Protein AF-A0A7R9HUK5-F1 (afdb_monomer_lite)

Structure (mmCIF, N/CA/C/O backbone):
data_AF-A0A7R9HUK5-F1
#
_entry.id   AF-A0A7R9HUK5-F1
#
loop_
_atom_site.group_PDB
_atom_site.id
_atom_site.type_symbol
_atom_site.label_atom_id
_atom_site.label_alt_id
_atom_site.label_comp_id
_atom_site.label_asym_id
_atom_site.label_entity_id
_atom_site.label_seq_id
_atom_site.pdbx_PDB_ins_code
_atom_site.Cartn_x
_atom_site.Cartn_y
_atom_site.Cartn_z
_atom_site.occupancy
_atom_site.B_iso_or_equiv
_atom_site.auth_seq_id
_atom_site.auth_comp_id
_atom_site.auth_asym_id
_atom_site.auth_atom_id
_atom_site.pdbx_PDB_model_num
ATOM 1 N N . MET A 1 1 ? -14.679 0.764 13.279 1.00 85.94 1 MET A N 1
ATOM 2 C CA . MET A 1 1 ? -14.190 1.202 14.595 1.00 85.94 1 MET A CA 1
ATOM 3 C C . MET A 1 1 ? -13.891 -0.008 15.459 1.00 85.94 1 MET A C 1
ATOM 5 O O . MET A 1 1 ? -12.731 -0.375 15.470 1.00 85.94 1 MET A O 1
ATOM 9 N N . PHE A 1 2 ? -14.896 -0.714 15.992 1.00 88.62 2 PHE A N 1
ATOM 10 C CA . PHE A 1 2 ? -14.715 -1.925 16.815 1.00 88.62 2 PHE A CA 1
ATOM 11 C C . PHE A 1 2 ? -13.707 -2.938 16.271 1.00 88.62 2 PHE A C 1
ATOM 13 O O . PHE A 1 2 ? -12.773 -3.302 16.966 1.00 88.62 2 PHE A O 1
ATOM 20 N N . CYS A 1 3 ? -13.818 -3.314 14.992 1.00 89.75 3 CYS A N 1
ATOM 21 C CA . CYS A 1 3 ? -12.848 -4.219 14.367 1.00 89.75 3 CYS A CA 1
ATOM 22 C C . CYS A 1 3 ? -11.400 -3.700 14.458 1.00 89.75 3 CYS A C 1
ATOM 24 O O . CYS A 1 3 ? -10.500 -4.465 14.763 1.00 89.75 3 CYS A O 1
ATOM 26 N N . LEU A 1 4 ? -11.164 -2.401 14.248 1.00 87.94 4 LEU A N 1
ATOM 27 C CA . LEU A 1 4 ? -9.813 -1.836 14.328 1.00 87.94 4 LEU A CA 1
ATOM 28 C C . LEU A 1 4 ? -9.291 -1.759 15.760 1.00 87.94 4 LEU A C 1
ATOM 30 O O . LEU A 1 4 ? -8.106 -1.983 15.966 1.00 87.94 4 LEU A O 1
ATOM 34 N N . GLN A 1 5 ? -10.166 -1.487 16.726 1.00 90.25 5 GLN A N 1
ATOM 35 C CA . GLN A 1 5 ? -9.815 -1.518 18.141 1.00 90.25 5 GLN A CA 1
ATOM 36 C C . GLN A 1 5 ? -9.445 -2.948 18.574 1.00 90.25 5 GLN A C 1
ATOM 38 O O . GLN A 1 5 ? -8.327 -3.168 19.030 1.00 90.25 5 GLN A O 1
ATOM 43 N N . ASN A 1 6 ? -10.279 -3.943 18.265 1.00 90.50 6 ASN A N 1
ATOM 44 C CA . ASN A 1 6 ? -9.989 -5.355 18.543 1.00 90.50 6 ASN A CA 1
ATOM 45 C C . ASN A 1 6 ? -8.689 -5.828 17.865 1.00 90.50 6 ASN A C 1
ATOM 47 O O . ASN A 1 6 ? -7.858 -6.508 18.463 1.00 90.50 6 ASN A O 1
ATOM 51 N N . VAL A 1 7 ? -8.482 -5.452 16.599 1.00 92.44 7 VAL A N 1
ATOM 52 C CA . VAL A 1 7 ? -7.250 -5.778 15.868 1.00 92.44 7 VAL A CA 1
ATOM 53 C C . VAL A 1 7 ? -6.039 -5.097 16.512 1.00 92.44 7 VAL A C 1
ATOM 55 O O . VAL A 1 7 ? -4.979 -5.710 16.571 1.00 92.44 7 VAL A O 1
ATOM 58 N N . SER A 1 8 ? -6.170 -3.873 17.031 1.00 91.69 8 SER A N 1
ATOM 59 C CA . SER A 1 8 ? -5.064 -3.176 17.699 1.00 91.69 8 SER A CA 1
ATOM 60 C C . SER A 1 8 ? -4.628 -3.832 19.013 1.00 91.69 8 SER A C 1
ATOM 62 O O . SER A 1 8 ? -3.441 -3.806 19.333 1.00 91.69 8 SER A O 1
ATOM 64 N N . GLU A 1 9 ? -5.553 -4.470 19.732 1.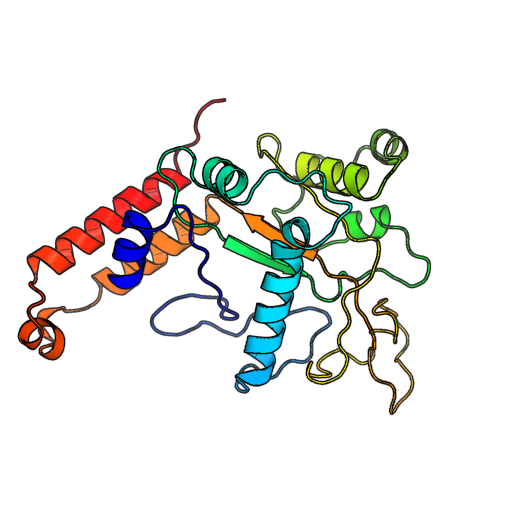00 90.12 9 GLU A N 1
ATOM 65 C CA . GLU A 1 9 ? -5.272 -5.163 20.995 1.00 90.12 9 GLU A CA 1
ATOM 66 C C . GLU A 1 9 ? -4.672 -6.557 20.785 1.00 90.12 9 GLU A C 1
ATOM 68 O O . GLU A 1 9 ? -3.841 -7.007 21.575 1.00 90.12 9 GLU A O 1
ATOM 73 N N . HIS A 1 10 ? -5.066 -7.243 19.709 1.00 92.88 10 HIS A N 1
ATOM 74 C CA . HIS A 1 10 ? -4.702 -8.644 19.483 1.00 92.88 10 HIS A CA 1
ATOM 75 C C . HIS A 1 10 ? -3.649 -8.873 18.392 1.00 92.88 10 HIS A C 1
ATOM 77 O O . HIS A 1 10 ? -3.129 -9.984 18.281 1.00 92.88 10 HIS A O 1
ATOM 83 N N . CYS A 1 11 ? -3.318 -7.867 17.579 1.00 93.44 11 CYS A N 1
ATOM 84 C CA . CYS A 1 11 ? -2.302 -7.992 16.531 1.00 93.44 11 CYS A CA 1
ATOM 85 C C . CYS A 1 11 ? -1.002 -7.277 16.909 1.00 93.44 11 CYS A C 1
ATOM 87 O O . CYS A 1 11 ? -1.012 -6.157 17.412 1.00 93.44 11 CYS A O 1
ATOM 89 N N . SER A 1 12 ? 0.137 -7.887 16.565 1.00 94.38 12 SER A N 1
ATOM 90 C CA . SER A 1 12 ? 1.454 -7.243 16.688 1.00 94.38 12 SER A CA 1
ATOM 91 C C . SER A 1 12 ? 1.586 -6.024 15.770 1.00 94.38 12 SER A C 1
ATOM 93 O O . SER A 1 12 ? 2.251 -5.053 16.121 1.00 94.38 12 SER A O 1
ATOM 95 N N . LEU A 1 13 ? 0.958 -6.081 14.591 1.00 95.19 13 LEU A N 1
ATOM 96 C CA . LEU A 1 13 ? 0.867 -5.001 13.613 1.00 95.19 13 LEU A CA 1
ATOM 97 C C . LEU A 1 13 ? -0.309 -5.284 12.664 1.00 95.19 13 LEU A C 1
ATOM 99 O O . LEU A 1 13 ? -0.537 -6.434 12.287 1.00 95.19 13 LEU A O 1
ATOM 103 N N . PHE A 1 14 ? -1.017 -4.250 12.218 1.00 95.00 14 PHE A N 1
ATOM 104 C CA . PHE A 1 14 ? -2.016 -4.344 11.155 1.00 95.00 14 PHE A CA 1
ATOM 105 C C . PHE A 1 14 ? -1.847 -3.232 10.114 1.00 95.00 14 PHE A C 1
ATOM 107 O O . PHE A 1 14 ? -1.343 -2.154 10.409 1.00 95.00 14 PHE A O 1
ATOM 114 N N . ALA A 1 15 ? -2.287 -3.473 8.879 1.00 93.88 15 ALA A N 1
ATOM 115 C CA . ALA A 1 15 ? -2.235 -2.479 7.808 1.00 93.88 15 ALA A CA 1
ATOM 116 C C . ALA A 1 15 ? -3.556 -2.476 7.023 1.00 93.88 15 ALA A C 1
ATOM 118 O O . ALA A 1 15 ? -3.808 -3.408 6.254 1.00 93.88 15 ALA A O 1
ATOM 119 N N . PRO A 1 16 ? -4.431 -1.469 7.204 1.00 91.00 16 PRO A N 1
ATOM 120 C CA . PRO A 1 16 ? -5.660 -1.382 6.430 1.00 91.00 16 PRO A CA 1
ATOM 121 C C . PRO A 1 16 ? -5.336 -1.059 4.966 1.00 91.00 16 PRO A C 1
ATOM 123 O O . PRO A 1 16 ? -4.631 -0.096 4.664 1.00 91.00 16 PRO A O 1
ATOM 126 N N . LEU A 1 17 ? -5.874 -1.857 4.042 1.00 91.06 17 LEU A N 1
ATOM 127 C CA . LEU A 1 17 ? -5.660 -1.699 2.604 1.00 91.06 17 LEU A CA 1
ATOM 128 C C . LEU A 1 17 ? -6.913 -1.149 1.925 1.00 91.06 17 LEU A C 1
ATOM 130 O O . LEU A 1 17 ? -8.005 -1.690 2.083 1.00 91.06 17 LEU A O 1
ATOM 134 N N . CYS A 1 18 ? -6.756 -0.079 1.148 1.00 88.31 18 CYS A N 1
ATOM 135 C CA . CYS A 1 18 ? -7.855 0.539 0.416 1.00 88.31 18 CYS A CA 1
ATOM 136 C C . CYS A 1 18 ? -7.334 1.291 -0.813 1.00 88.31 18 CYS A C 1
ATOM 138 O O . CYS A 1 18 ? -6.323 1.990 -0.739 1.00 88.31 18 CYS A O 1
ATOM 140 N N . LEU A 1 19 ? -8.060 1.199 -1.929 1.00 91.44 19 LEU A N 1
ATOM 141 C CA . LEU A 1 19 ? -7.816 2.034 -3.110 1.00 91.44 19 LEU A CA 1
ATOM 142 C C . LEU A 1 19 ? -8.642 3.324 -3.110 1.00 91.44 19 LEU A C 1
ATOM 144 O O . LEU A 1 19 ? -8.507 4.126 -4.020 1.00 91.44 19 LEU A O 1
ATOM 148 N N . GLY A 1 20 ? -9.469 3.569 -2.096 1.00 88.19 20 GLY A N 1
ATOM 149 C CA . GLY A 1 20 ? -10.124 4.858 -1.887 1.00 88.19 20 GLY A CA 1
ATOM 150 C C . GLY A 1 20 ? -9.141 5.906 -1.363 1.00 88.19 20 GLY A C 1
ATOM 151 O O . GLY A 1 20 ? -8.274 5.620 -0.531 1.00 88.19 20 GLY A O 1
ATOM 152 N N . SER A 1 21 ? -9.279 7.146 -1.832 1.00 81.38 21 SER A N 1
ATOM 153 C CA . SER A 1 21 ? -8.512 8.296 -1.316 1.00 81.38 21 SER A CA 1
ATOM 154 C C . SER A 1 21 ? -8.859 8.648 0.134 1.00 81.38 21 SER A C 1
ATOM 156 O O . SER A 1 21 ? -8.022 9.184 0.855 1.00 81.38 21 SER A O 1
ATOM 158 N N . LYS A 1 22 ? -10.078 8.314 0.571 1.00 76.38 22 LYS A N 1
ATOM 159 C CA . LYS A 1 22 ? -10.552 8.432 1.954 1.00 76.38 22 LYS A CA 1
ATOM 160 C C . LYS A 1 22 ? -11.022 7.073 2.456 1.00 76.38 22 LYS A C 1
ATOM 162 O O . LYS A 1 22 ? -11.506 6.260 1.667 1.00 76.38 22 LYS A O 1
ATOM 167 N N . GLY A 1 23 ? -10.883 6.856 3.759 1.00 70.19 23 GLY A N 1
ATOM 168 C CA . GLY A 1 23 ? -11.424 5.683 4.436 1.00 70.19 23 GLY A CA 1
ATOM 169 C C . GLY A 1 23 ? -12.871 5.872 4.899 1.00 70.19 23 GLY A C 1
ATOM 170 O O . GLY A 1 23 ? -13.407 6.982 4.900 1.00 70.19 23 GLY A O 1
ATOM 171 N N . TRP A 1 24 ? -13.443 4.768 5.387 1.00 83.62 24 TRP A N 1
ATOM 172 C CA . TRP A 1 24 ? -14.669 4.689 6.197 1.00 83.62 24 TRP A CA 1
ATOM 173 C C . TRP A 1 24 ? -15.981 4.637 5.408 1.00 83.62 24 TRP A C 1
ATOM 175 O O . TRP A 1 24 ? -16.077 3.920 4.418 1.00 83.62 24 TRP A O 1
ATOM 185 N N . ARG A 1 25 ? -17.033 5.292 5.914 1.00 76.69 25 ARG A N 1
ATOM 186 C CA . ARG A 1 25 ? -18.431 5.118 5.482 1.00 76.69 25 ARG A CA 1
ATOM 187 C C . ARG A 1 25 ? -18.654 5.238 3.979 1.00 76.69 25 ARG A C 1
ATOM 189 O O . ARG A 1 25 ? -19.533 4.571 3.447 1.00 76.69 25 ARG A O 1
ATOM 196 N N . GLN A 1 26 ? -17.901 6.114 3.328 1.00 77.06 26 GLN A N 1
ATOM 197 C CA . GLN A 1 26 ? -17.891 6.240 1.883 1.00 77.06 26 GLN A CA 1
ATOM 198 C C . GLN A 1 26 ? -16.431 6.275 1.445 1.00 77.06 26 GLN A C 1
ATOM 200 O O . GLN A 1 26 ? -15.724 7.215 1.828 1.00 77.06 26 GLN A O 1
ATOM 205 N N . PRO A 1 27 ? -15.959 5.270 0.685 1.00 74.56 27 PRO A N 1
ATOM 206 C CA . PRO A 1 27 ? -14.645 5.367 0.081 1.00 74.56 27 PRO A CA 1
ATOM 207 C C . PRO A 1 27 ? -14.647 6.633 -0.778 1.00 74.56 27 PRO A C 1
ATOM 209 O O . PRO A 1 27 ? -15.568 6.861 -1.563 1.00 74.56 27 PRO A O 1
ATOM 212 N N . GLY A 1 28 ? -13.663 7.508 -0.564 1.00 84.75 28 GLY A N 1
ATOM 213 C CA . GLY A 1 28 ? -13.493 8.699 -1.401 1.00 84.75 28 GLY A CA 1
ATOM 214 C C . GLY A 1 28 ? -13.259 8.321 -2.873 1.00 84.75 28 GLY A C 1
ATOM 215 O O . GLY A 1 28 ? -13.253 7.134 -3.208 1.00 84.75 28 GLY A O 1
ATOM 216 N N . PRO A 1 29 ? -12.992 9.292 -3.766 1.00 90.44 29 PRO A N 1
ATOM 217 C CA . PRO A 1 29 ? -12.652 8.969 -5.149 1.00 90.44 29 PRO A CA 1
ATOM 218 C C . PRO A 1 29 ? -11.511 7.933 -5.215 1.00 90.44 29 PRO A C 1
ATOM 220 O O . PRO A 1 29 ? -10.612 7.982 -4.358 1.00 90.44 29 PRO A O 1
ATOM 223 N N . PRO A 1 30 ? -11.544 6.998 -6.185 1.00 92.25 30 PRO A N 1
ATOM 224 C CA . PRO A 1 30 ? -10.500 5.993 -6.349 1.00 92.25 30 PRO A CA 1
ATOM 225 C C . PRO A 1 30 ? -9.119 6.635 -6.520 1.00 92.25 30 PRO A C 1
ATOM 227 O O . PRO A 1 30 ? -8.973 7.670 -7.171 1.00 92.25 30 PRO A O 1
ATOM 230 N N . ARG A 1 31 ? -8.093 6.028 -5.924 1.00 90.69 31 ARG A N 1
ATOM 231 C CA . ARG A 1 31 ? -6.698 6.465 -6.033 1.00 90.69 31 ARG A CA 1
ATOM 232 C C . ARG A 1 31 ? -6.232 6.297 -7.467 1.00 90.69 31 ARG A C 1
ATOM 234 O O . ARG A 1 31 ? -6.408 5.237 -8.057 1.00 90.69 31 ARG A O 1
ATOM 241 N N . THR A 1 32 ? -5.606 7.320 -8.016 1.00 91.06 32 THR A N 1
ATOM 242 C CA . THR A 1 32 ? -5.043 7.274 -9.362 1.00 91.06 32 THR A CA 1
ATOM 243 C C . THR A 1 32 ? -3.629 6.711 -9.324 1.00 91.06 32 THR A C 1
ATOM 245 O O . THR A 1 32 ? -2.836 7.085 -8.460 1.00 91.06 32 THR A O 1
ATOM 248 N N . PHE A 1 33 ? -3.298 5.865 -10.293 1.00 91.88 33 PHE A N 1
ATOM 249 C CA . PHE A 1 33 ? -1.934 5.406 -10.539 1.00 91.88 33 PHE A CA 1
ATOM 250 C C . PHE A 1 33 ? -1.507 5.916 -11.921 1.00 91.88 33 PHE A C 1
ATOM 252 O O . PHE A 1 33 ? -2.283 5.753 -12.861 1.00 91.88 33 PHE A O 1
ATOM 259 N N . PRO A 1 34 ? -0.307 6.504 -12.085 1.00 90.06 34 PRO A N 1
ATOM 260 C CA . PRO A 1 34 ? 0.079 7.155 -13.343 1.00 90.06 34 PRO A CA 1
ATOM 261 C C . PRO A 1 34 ? 0.020 6.258 -14.590 1.00 90.06 34 PRO A C 1
ATOM 263 O O . PRO A 1 34 ? -0.257 6.738 -15.684 1.00 90.06 34 PRO A O 1
ATOM 266 N N . HIS A 1 35 ? 0.257 4.955 -14.430 1.00 93.50 35 HIS A N 1
ATOM 267 C CA . HIS A 1 35 ? 0.387 4.011 -15.545 1.00 93.50 35 HIS A CA 1
ATOM 268 C C . HIS A 1 35 ? -0.606 2.839 -15.478 1.00 93.50 35 HIS A C 1
ATOM 270 O O . HIS A 1 35 ? -0.453 1.875 -16.232 1.00 93.50 35 HIS A O 1
ATOM 276 N N . LEU A 1 36 ? -1.620 2.910 -14.602 1.00 95.38 36 LEU A N 1
ATOM 277 C CA . LEU A 1 36 ? -2.680 1.898 -14.522 1.00 95.38 36 LEU A CA 1
ATOM 278 C C . LEU A 1 36 ? -4.034 2.479 -14.925 1.00 95.38 36 LEU A C 1
ATOM 280 O O . LEU A 1 36 ? -4.508 3.455 -14.348 1.00 95.38 36 LEU A O 1
ATOM 284 N N . LEU A 1 37 ? -4.685 1.808 -15.868 1.00 96.38 37 LEU A N 1
ATOM 285 C CA . LEU A 1 37 ? -6.032 2.075 -16.356 1.00 96.38 37 LEU A CA 1
ATOM 286 C C . LEU A 1 37 ? -7.002 1.067 -15.731 1.00 96.38 37 LEU A C 1
ATOM 288 O O . LEU A 1 37 ? -7.533 0.183 -16.401 1.00 96.38 37 LEU A O 1
ATOM 292 N N . TYR A 1 38 ? -7.174 1.152 -14.414 1.00 96.44 38 TYR A N 1
ATOM 293 C CA . TYR A 1 38 ? -8.020 0.219 -13.679 1.00 96.44 38 TYR A CA 1
ATOM 294 C C . TYR A 1 38 ? -9.441 0.760 -13.496 1.00 96.44 38 TYR A C 1
ATOM 296 O O . TYR A 1 38 ? -9.655 1.924 -13.165 1.00 96.44 38 TYR A O 1
ATOM 304 N N . ASP A 1 39 ? -10.418 -0.123 -13.673 1.00 96.00 39 ASP A N 1
ATOM 305 C CA . ASP A 1 39 ? -11.806 0.123 -13.278 1.00 96.00 39 ASP A CA 1
ATOM 306 C C . ASP A 1 39 ? -12.001 -0.138 -11.773 1.00 96.00 39 ASP A C 1
ATOM 308 O O . ASP A 1 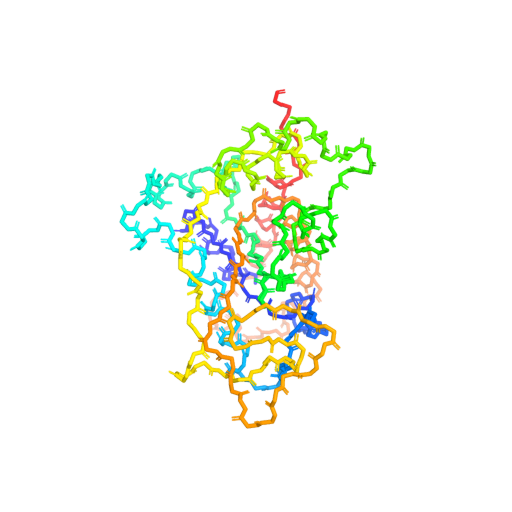39 ? -11.883 -1.275 -11.313 1.00 96.00 39 ASP A O 1
ATOM 312 N N . ALA A 1 40 ? -12.308 0.915 -11.013 1.00 93.06 40 ALA A N 1
ATOM 313 C CA . ALA A 1 40 ? -12.540 0.848 -9.571 1.00 93.06 40 ALA A CA 1
ATOM 314 C C . ALA A 1 40 ? -13.861 0.158 -9.181 1.00 93.06 40 ALA A C 1
ATOM 316 O O . ALA A 1 40 ? -14.007 -0.260 -8.033 1.00 93.06 40 ALA A O 1
ATOM 317 N N . SER A 1 41 ? -14.812 0.021 -10.112 1.00 93.62 41 SER A N 1
ATOM 318 C CA . SER A 1 41 ? -16.052 -0.734 -9.890 1.00 93.62 41 SER A CA 1
ATOM 319 C C . SER A 1 41 ? -15.825 -2.248 -9.943 1.00 93.62 41 SER A C 1
ATOM 321 O O . SER A 1 41 ? -16.583 -3.017 -9.348 1.00 93.62 41 SER A O 1
ATOM 323 N N . LEU A 1 42 ? -14.742 -2.685 -10.597 1.00 96.12 42 LEU A N 1
ATOM 324 C CA . LEU A 1 42 ? -14.390 -4.089 -10.717 1.00 96.12 42 LEU A CA 1
ATOM 325 C C . LEU A 1 42 ? -13.494 -4.521 -9.550 1.00 96.12 42 LEU A C 1
ATOM 327 O O . LEU A 1 42 ? -12.299 -4.213 -9.495 1.00 96.12 42 LEU A O 1
ATOM 331 N N . ALA A 1 43 ? -14.057 -5.315 -8.635 1.00 94.69 43 ALA A N 1
ATOM 332 C CA . ALA A 1 43 ? -13.319 -5.854 -7.491 1.00 94.69 43 ALA A CA 1
ATOM 333 C C . ALA A 1 43 ? -12.047 -6.604 -7.921 1.00 94.69 43 ALA A C 1
ATOM 335 O O . ALA A 1 43 ? -11.015 -6.468 -7.278 1.00 94.69 43 ALA A O 1
ATOM 336 N N . TYR A 1 44 ? -12.085 -7.310 -9.055 1.00 97.25 44 TYR A N 1
ATOM 337 C CA . TYR A 1 44 ? -10.930 -8.019 -9.608 1.00 97.25 44 TYR A CA 1
ATOM 338 C C . TYR A 1 44 ? -9.717 -7.107 -9.857 1.00 97.25 44 TYR A C 1
ATOM 340 O O . TYR A 1 44 ? -8.602 -7.465 -9.481 1.00 97.25 44 TYR A O 1
ATOM 348 N N . HIS A 1 45 ? -9.920 -5.906 -10.413 1.00 97.19 45 HIS A N 1
ATOM 349 C CA . HIS A 1 45 ? -8.834 -4.943 -10.610 1.00 97.19 45 HIS A CA 1
ATOM 350 C C . HIS A 1 45 ? -8.279 -4.444 -9.281 1.00 97.19 45 HIS A C 1
ATOM 352 O O . HIS A 1 45 ? -7.068 -4.462 -9.057 1.00 97.19 45 HIS A O 1
ATOM 358 N N . SER A 1 46 ? -9.174 -4.044 -8.379 1.00 95.69 46 SER A N 1
ATOM 359 C CA . SER A 1 46 ? -8.777 -3.519 -7.076 1.00 95.69 46 SER A CA 1
ATOM 360 C C . SER A 1 46 ? -8.014 -4.564 -6.256 1.00 95.69 46 SER A C 1
ATOM 362 O O . SER A 1 46 ? -6.939 -4.284 -5.725 1.00 95.69 46 SER A O 1
ATOM 364 N N . SER A 1 47 ? -8.519 -5.798 -6.215 1.00 96.56 47 SER A N 1
ATOM 365 C CA . SER A 1 47 ? -7.872 -6.932 -5.561 1.00 96.56 47 SER A CA 1
ATOM 366 C C . SER A 1 47 ? -6.525 -7.271 -6.190 1.00 96.56 47 SER A C 1
ATOM 368 O O . SER A 1 47 ? -5.590 -7.555 -5.450 1.00 96.56 47 SER A O 1
ATOM 370 N N . ALA A 1 48 ? -6.380 -7.201 -7.517 1.00 97.25 48 ALA A N 1
ATOM 371 C CA . ALA A 1 48 ? -5.102 -7.460 -8.178 1.00 97.25 48 ALA A CA 1
ATOM 372 C C . ALA A 1 48 ? -4.022 -6.438 -7.789 1.00 97.25 48 ALA A C 1
ATOM 374 O O . ALA A 1 48 ? -2.881 -6.817 -7.516 1.00 97.25 48 ALA A O 1
ATOM 375 N N . ILE A 1 49 ? -4.382 -5.154 -7.705 1.00 96.88 49 ILE A N 1
ATOM 376 C CA . ILE A 1 49 ? -3.469 -4.086 -7.272 1.00 96.88 49 ILE A CA 1
ATOM 377 C C . ILE A 1 49 ? -3.061 -4.294 -5.807 1.00 96.88 49 ILE A C 1
ATOM 379 O O . ILE A 1 49 ? -1.869 -4.290 -5.493 1.00 96.88 49 ILE A O 1
ATOM 383 N N . LEU A 1 50 ? -4.024 -4.536 -4.91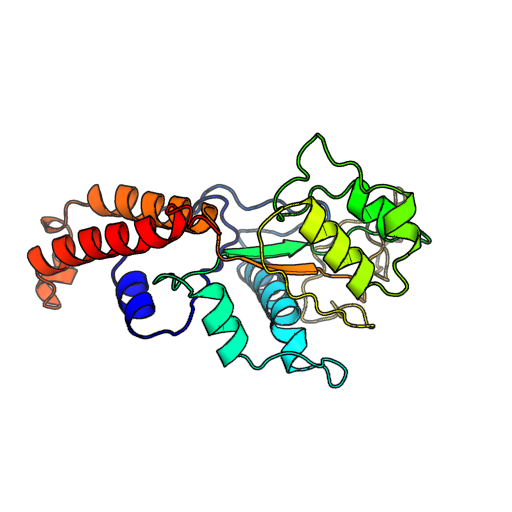0 1.00 96.06 50 LEU A N 1
ATOM 384 C CA . LEU A 1 50 ? -3.740 -4.787 -3.491 1.00 96.06 50 LEU A CA 1
ATOM 385 C C . LEU A 1 50 ? -2.914 -6.065 -3.283 1.00 96.06 50 LEU A C 1
ATOM 387 O O . LEU A 1 50 ? -1.975 -6.074 -2.488 1.00 96.06 50 LEU A O 1
ATOM 391 N N . ALA A 1 51 ? -3.207 -7.124 -4.040 1.00 95.94 51 ALA A N 1
ATOM 392 C CA . ALA A 1 51 ? -2.425 -8.352 -4.027 1.00 95.94 51 ALA A CA 1
ATOM 393 C C . ALA A 1 51 ? -0.985 -8.094 -4.475 1.00 95.94 51 ALA A C 1
ATOM 395 O O . ALA A 1 51 ? -0.063 -8.625 -3.867 1.00 95.94 51 ALA A O 1
ATOM 396 N N . LYS A 1 52 ? -0.764 -7.239 -5.484 1.00 95.44 52 LYS A N 1
ATOM 397 C CA . LYS A 1 52 ? 0.588 -6.879 -5.928 1.00 95.44 52 LYS A CA 1
ATOM 398 C C . LYS A 1 52 ? 1.344 -6.047 -4.890 1.00 95.44 52 LYS A C 1
ATOM 400 O O . LYS A 1 52 ? 2.548 -6.250 -4.730 1.00 95.44 52 LYS A O 1
ATOM 405 N N . ALA A 1 53 ? 0.658 -5.178 -4.144 1.00 95.50 53 ALA A N 1
ATOM 406 C CA . ALA A 1 53 ? 1.252 -4.501 -2.989 1.00 95.50 53 ALA A CA 1
ATOM 407 C C . ALA A 1 53 ? 1.731 -5.510 -1.938 1.00 95.50 53 ALA A C 1
ATOM 409 O O . ALA A 1 53 ? 2.894 -5.473 -1.544 1.00 95.50 53 ALA A O 1
ATOM 410 N N . LEU A 1 54 ? 0.873 -6.455 -1.543 1.00 94.94 54 LEU A N 1
ATOM 411 C CA . LEU A 1 54 ? 1.216 -7.489 -0.561 1.00 94.94 54 LEU A CA 1
ATOM 412 C C . LEU A 1 54 ? 2.319 -8.434 -1.052 1.00 94.94 54 LEU A C 1
ATOM 414 O O . LEU A 1 54 ? 3.242 -8.743 -0.300 1.00 94.94 54 LEU A O 1
ATOM 418 N N . ASP A 1 55 ? 2.262 -8.859 -2.313 1.00 92.81 55 ASP A N 1
ATOM 419 C CA . ASP A 1 55 ? 3.296 -9.665 -2.972 1.00 92.81 55 ASP A CA 1
ATOM 420 C C . ASP A 1 55 ? 4.656 -8.952 -2.883 1.00 92.81 55 ASP A C 1
ATOM 422 O O . ASP A 1 55 ? 5.642 -9.544 -2.448 1.00 92.81 55 ASP A O 1
ATOM 426 N N . THR A 1 56 ? 4.691 -7.649 -3.172 1.00 93.50 56 THR A N 1
ATOM 427 C CA . THR A 1 56 ? 5.921 -6.844 -3.122 1.00 93.50 56 THR A CA 1
ATOM 428 C C . THR A 1 56 ? 6.415 -6.620 -1.685 1.00 93.50 56 THR A C 1
ATOM 430 O O . THR A 1 56 ? 7.595 -6.820 -1.413 1.00 93.50 56 THR A O 1
ATOM 433 N N . ILE A 1 57 ? 5.533 -6.280 -0.736 1.00 92.25 57 ILE A N 1
ATOM 434 C CA . ILE A 1 57 ? 5.887 -6.061 0.684 1.00 92.25 57 ILE A CA 1
ATOM 435 C C . ILE A 1 57 ? 6.454 -7.337 1.319 1.00 92.25 57 ILE A C 1
ATOM 437 O O . ILE A 1 57 ? 7.454 -7.306 2.035 1.00 92.25 57 ILE A O 1
ATOM 441 N N . THR A 1 58 ? 5.824 -8.481 1.050 1.00 91.69 58 THR A N 1
ATOM 442 C CA . THR A 1 58 ? 6.196 -9.770 1.655 1.00 91.69 58 THR A CA 1
ATOM 443 C C . THR A 1 58 ? 7.348 -10.467 0.937 1.00 91.69 58 THR A C 1
ATOM 445 O O . THR A 1 58 ? 7.785 -11.537 1.364 1.00 91.69 58 THR A O 1
ATOM 448 N N . LEU A 1 59 ? 7.861 -9.887 -0.152 1.00 87.81 59 LEU A N 1
ATOM 449 C CA . LEU A 1 59 ? 8.919 -10.478 -0.967 1.00 87.81 59 LEU A CA 1
ATOM 450 C C . LEU A 1 59 ? 10.176 -10.794 -0.144 1.00 87.81 59 LEU A C 1
ATOM 452 O O . LEU A 1 59 ? 10.765 -11.862 -0.306 1.00 87.81 59 LEU A O 1
ATOM 456 N N . ARG A 1 60 ? 10.512 -9.930 0.821 1.00 86.12 60 ARG A N 1
ATOM 457 C CA . ARG A 1 60 ? 11.634 -10.120 1.757 1.00 86.12 60 ARG A CA 1
ATOM 458 C C . ARG A 1 60 ? 11.595 -11.430 2.551 1.00 86.12 60 ARG A C 1
ATOM 460 O O . ARG A 1 60 ? 12.639 -11.902 2.975 1.00 86.12 60 ARG A O 1
ATOM 467 N N . TYR A 1 61 ? 10.414 -12.024 2.734 1.00 87.56 61 TYR A N 1
ATOM 468 C CA . TYR A 1 61 ? 10.233 -13.286 3.464 1.00 87.56 61 TYR A CA 1
ATOM 469 C C . TYR A 1 61 ? 10.209 -14.515 2.553 1.00 87.56 61 TYR A C 1
ATOM 471 O O . TYR A 1 61 ? 10.209 -15.644 3.035 1.00 87.56 61 TYR A O 1
ATOM 479 N N . ARG A 1 62 ? 10.149 -14.307 1.234 1.00 86.19 62 ARG A N 1
ATOM 480 C CA . ARG A 1 62 ? 10.028 -15.375 0.232 1.00 86.19 62 ARG A CA 1
ATOM 481 C C . ARG A 1 62 ? 11.259 -15.484 -0.668 1.00 86.19 62 ARG A C 1
ATOM 483 O O . ARG A 1 62 ? 11.472 -16.530 -1.277 1.00 86.19 62 ARG A O 1
ATOM 490 N N . CYS A 1 63 ? 12.083 -14.440 -0.745 1.00 78.75 63 CYS A N 1
ATOM 491 C CA . CYS A 1 63 ? 13.336 -14.447 -1.494 1.00 78.75 63 CYS A CA 1
ATOM 492 C C . CYS A 1 63 ? 14.501 -14.971 -0.644 1.00 78.75 63 CYS A C 1
ATOM 494 O O . CYS A 1 63 ? 14.814 -14.422 0.407 1.00 78.75 63 CYS A O 1
ATOM 496 N N . ARG A 1 64 ? 15.197 -15.996 -1.155 1.00 66.62 64 ARG A N 1
ATOM 497 C CA . ARG A 1 64 ? 16.362 -16.633 -0.507 1.00 66.62 64 ARG A CA 1
ATOM 498 C C . ARG A 1 64 ? 17.542 -15.691 -0.246 1.00 66.62 64 ARG A C 1
ATOM 500 O O . ARG A 1 64 ? 18.312 -15.939 0.669 1.00 66.62 64 ARG A O 1
ATOM 507 N N . GLU A 1 65 ? 17.691 -14.644 -1.053 1.00 64.31 65 GLU A N 1
ATOM 508 C CA . GLU A 1 65 ? 18.810 -13.691 -0.977 1.00 64.31 65 GLU A CA 1
ATOM 509 C C . GLU A 1 65 ? 18.574 -12.557 0.035 1.00 64.31 65 GLU A C 1
ATOM 511 O O . GLU A 1 65 ? 19.433 -11.701 0.229 1.00 64.31 65 GLU A O 1
ATOM 516 N N . SER A 1 66 ? 17.414 -12.527 0.697 1.00 63.16 66 SER A N 1
ATOM 517 C CA . SER A 1 66 ? 17.147 -11.544 1.741 1.00 63.16 66 SER A CA 1
ATOM 518 C C . SER A 1 66 ? 17.738 -11.995 3.070 1.00 63.16 66 SER A C 1
ATOM 520 O O . SER A 1 66 ? 17.229 -12.911 3.707 1.00 63.16 66 SER A O 1
ATOM 522 N N . SER A 1 67 ? 18.745 -11.267 3.555 1.00 62.84 67 SER A N 1
ATOM 523 C CA . SER A 1 67 ? 19.198 -11.284 4.956 1.00 62.84 67 SER A CA 1
ATOM 524 C C . SER A 1 67 ? 18.172 -10.627 5.897 1.00 62.84 67 SER A C 1
ATOM 526 O O . SER A 1 67 ? 18.542 -9.939 6.846 1.00 62.84 67 SER A O 1
ATOM 528 N N . ALA A 1 68 ? 16.888 -10.706 5.545 1.00 64.31 68 ALA A N 1
ATOM 529 C CA . ALA A 1 68 ? 15.835 -9.924 6.154 1.00 64.31 68 ALA A CA 1
ATOM 530 C C . ALA A 1 68 ? 15.602 -10.388 7.587 1.00 64.31 68 ALA A C 1
ATOM 532 O O . ALA A 1 68 ? 15.421 -11.580 7.840 1.00 64.31 68 ALA A O 1
ATOM 533 N N . SER A 1 69 ? 15.520 -9.413 8.491 1.00 73.50 69 SER A N 1
ATOM 534 C CA . SER A 1 69 ? 14.948 -9.603 9.816 1.00 73.50 69 SER A CA 1
ATOM 535 C C . SER A 1 69 ? 13.581 -10.286 9.722 1.00 73.50 69 SER A C 1
ATOM 537 O O . SER A 1 69 ? 12.843 -10.098 8.739 1.00 73.50 69 SER A O 1
ATOM 539 N N . GLY A 1 70 ? 13.268 -11.118 10.717 1.00 85.50 70 GLY A N 1
ATOM 540 C CA . GLY A 1 70 ? 12.028 -11.890 10.758 1.00 85.50 70 GLY A CA 1
ATOM 541 C C . GLY A 1 70 ? 10.786 -10.994 10.738 1.00 85.50 70 GLY A C 1
ATOM 542 O O . GLY A 1 70 ? 10.855 -9.790 10.979 1.00 85.50 70 GLY A O 1
ATOM 543 N N . LEU A 1 71 ? 9.616 -11.572 10.453 1.00 89.75 71 LEU A N 1
ATOM 544 C CA . LEU A 1 71 ? 8.360 -10.811 10.484 1.00 89.75 71 LEU A CA 1
ATOM 545 C C . LEU A 1 71 ? 8.099 -10.188 11.866 1.00 89.75 71 LEU A C 1
ATOM 547 O O . LEU A 1 71 ? 7.609 -9.069 11.933 1.00 89.75 71 LEU A O 1
ATOM 551 N N . ALA A 1 72 ? 8.480 -10.882 12.943 1.00 90.88 72 ALA A N 1
ATOM 552 C CA . ALA A 1 72 ? 8.372 -10.373 14.309 1.00 90.88 72 ALA A CA 1
ATOM 553 C C . ALA A 1 72 ? 9.166 -9.072 14.509 1.00 90.88 72 ALA A C 1
ATOM 555 O O . ALA A 1 72 ? 8.615 -8.092 14.984 1.00 90.88 72 ALA A O 1
ATOM 556 N N . GLU A 1 73 ? 10.414 -9.030 14.045 1.00 89.69 73 GLU A N 1
ATOM 557 C CA . GLU A 1 73 ? 11.277 -7.854 14.175 1.00 89.69 73 GLU A CA 1
ATOM 558 C C . GLU A 1 73 ? 10.764 -6.673 13.335 1.00 89.69 73 GLU A C 1
ATOM 560 O O . GLU A 1 73 ? 10.770 -5.540 13.804 1.00 89.69 73 GLU A O 1
ATOM 565 N N . LEU A 1 74 ? 10.209 -6.927 12.139 1.00 89.75 74 LEU A N 1
ATOM 566 C CA . LEU A 1 74 ? 9.514 -5.879 11.377 1.00 89.75 74 LEU A CA 1
ATOM 567 C C . LEU A 1 74 ? 8.320 -5.310 12.162 1.00 89.75 74 LEU A C 1
ATOM 569 O O . LEU A 1 74 ? 8.101 -4.097 12.159 1.00 89.75 74 LEU A O 1
ATOM 573 N N . CYS A 1 75 ? 7.522 -6.176 12.793 1.00 92.38 75 CYS A N 1
ATOM 574 C CA . CYS A 1 75 ? 6.407 -5.736 13.625 1.00 92.38 75 CYS A CA 1
ATOM 575 C C . CYS A 1 75 ? 6.910 -4.898 14.803 1.00 92.38 75 CYS A C 1
ATOM 577 O O . CYS A 1 75 ? 6.372 -3.819 15.028 1.00 92.38 75 CYS A O 1
ATOM 579 N N . ASP A 1 76 ? 7.963 -5.335 15.492 1.00 91.38 76 ASP A N 1
ATOM 580 C CA . ASP A 1 76 ? 8.547 -4.605 16.620 1.00 91.38 76 ASP A CA 1
ATOM 581 C C . ASP A 1 76 ? 9.051 -3.217 16.198 1.00 91.38 76 ASP A C 1
ATOM 583 O O . ASP A 1 76 ? 8.778 -2.227 16.877 1.00 91.38 76 ASP A O 1
ATOM 587 N N . GLU A 1 77 ? 9.712 -3.108 15.039 1.00 90.06 77 GLU A N 1
ATOM 588 C CA . GLU A 1 77 ? 10.205 -1.838 14.493 1.00 90.06 77 GLU A CA 1
ATOM 589 C C . GLU A 1 77 ? 9.079 -0.843 14.163 1.00 90.06 77 GLU A C 1
ATOM 591 O O . GLU A 1 77 ? 9.225 0.360 14.427 1.00 90.06 77 GLU A O 1
ATOM 596 N N . LEU A 1 78 ? 7.970 -1.328 13.587 1.00 90.94 78 LEU A N 1
ATOM 597 C CA . LEU A 1 78 ? 6.824 -0.514 13.153 1.00 90.94 78 LEU A CA 1
ATOM 598 C C . LEU A 1 78 ? 5.826 -0.211 14.283 1.00 90.94 78 LEU A C 1
ATOM 600 O O . LEU A 1 78 ? 5.106 0.791 14.200 1.00 90.94 78 LEU A O 1
ATOM 604 N N . SER A 1 79 ? 5.808 -1.032 15.332 1.00 92.38 79 SER A N 1
ATOM 605 C CA . SER A 1 79 ? 4.890 -0.943 16.476 1.00 92.38 79 SER A CA 1
ATOM 606 C C . SER A 1 79 ? 5.515 -0.305 17.726 1.00 92.38 79 SER A C 1
ATOM 608 O O . SER A 1 79 ? 4.971 -0.408 18.833 1.00 92.38 79 SER A O 1
ATOM 610 N N . ARG A 1 80 ? 6.657 0.380 17.572 1.00 88.69 80 ARG A N 1
ATOM 611 C CA . ARG A 1 80 ? 7.309 1.128 18.658 1.00 88.69 80 ARG A CA 1
ATOM 612 C C . ARG A 1 80 ? 6.377 2.181 19.258 1.00 88.69 80 ARG A C 1
ATOM 614 O O . ARG A 1 80 ? 5.571 2.789 18.556 1.00 88.69 80 ARG A O 1
ATOM 621 N N . HIS A 1 81 ? 6.540 2.432 20.555 1.00 88.75 81 HIS A N 1
ATOM 622 C CA . HIS A 1 81 ? 5.785 3.446 21.299 1.00 88.75 81 HIS A CA 1
ATOM 623 C C . HIS A 1 81 ? 4.260 3.243 21.282 1.00 88.75 81 HIS A C 1
ATOM 625 O O . HIS A 1 81 ? 3.497 4.184 21.114 1.00 88.75 81 HIS A O 1
ATOM 631 N N . GLY A 1 82 ? 3.801 1.994 21.395 1.00 90.56 82 GLY A N 1
ATOM 632 C CA . GLY A 1 82 ? 2.365 1.686 21.435 1.00 90.56 82 GLY A CA 1
ATOM 633 C C . GLY A 1 82 ? 1.662 1.727 20.074 1.00 90.56 82 GLY A C 1
ATOM 634 O O . GLY A 1 82 ? 0.479 1.407 19.992 1.00 90.56 82 GLY A O 1
ATOM 635 N N . ARG A 1 83 ? 2.382 2.031 18.986 1.00 93.38 83 ARG A N 1
ATOM 636 C CA . ARG A 1 83 ? 1.860 1.949 17.616 1.00 93.38 83 ARG A CA 1
ATOM 637 C C . ARG A 1 83 ? 1.467 0.509 17.270 1.00 93.38 83 ARG A C 1
ATOM 639 O O . ARG A 1 83 ? 2.065 -0.446 17.761 1.00 93.38 83 ARG A O 1
ATOM 646 N N . ARG A 1 84 ? 0.430 0.339 16.447 1.00 94.94 84 ARG A N 1
ATOM 647 C CA . ARG A 1 84 ? -0.113 -0.983 16.042 1.00 94.94 84 ARG A CA 1
ATOM 648 C C . ARG A 1 84 ? -0.558 -1.058 14.584 1.00 94.94 84 ARG A C 1
ATOM 650 O O . ARG A 1 84 ? -0.733 -2.140 14.042 1.00 94.94 84 ARG A O 1
ATOM 657 N N . ALA A 1 85 ? -0.728 0.085 13.942 1.00 94.38 85 ALA A N 1
ATOM 658 C CA . ALA A 1 85 ? -1.095 0.256 12.549 1.00 94.38 85 ALA A CA 1
ATOM 659 C C . ALA A 1 85 ? 0.095 0.700 11.673 1.00 94.38 85 ALA A C 1
ATOM 661 O O . ALA A 1 85 ? 0.945 1.490 12.090 1.00 94.38 85 ALA A O 1
ATOM 662 N N . ALA A 1 86 ? 0.102 0.273 10.415 1.00 94.12 86 ALA A N 1
ATOM 663 C CA . ALA A 1 86 ? 0.980 0.792 9.373 1.00 94.12 86 ALA A CA 1
ATOM 664 C C . ALA A 1 86 ? 0.178 1.177 8.124 1.00 94.12 86 ALA A C 1
ATOM 666 O O . ALA A 1 86 ? -0.835 0.561 7.790 1.00 94.12 86 ALA A O 1
ATOM 667 N N . ALA A 1 87 ? 0.652 2.187 7.402 1.00 92.25 87 ALA A N 1
ATOM 668 C CA . ALA A 1 87 ? 0.168 2.526 6.074 1.00 92.25 87 ALA A CA 1
ATOM 669 C C . ALA A 1 87 ? 0.926 1.708 5.024 1.00 92.25 87 ALA A C 1
ATOM 671 O O . ALA A 1 87 ? 2.150 1.610 5.077 1.00 92.25 87 ALA A O 1
ATOM 672 N N . ALA A 1 88 ? 0.212 1.153 4.047 1.00 93.00 88 ALA A N 1
ATOM 673 C CA . ALA A 1 88 ? 0.819 0.487 2.900 1.00 93.00 88 ALA A CA 1
ATOM 674 C C . ALA A 1 88 ? 0.888 1.429 1.695 1.00 93.00 88 ALA A C 1
ATOM 676 O O . ALA A 1 88 ? -0.050 2.185 1.427 1.00 93.00 88 ALA A O 1
ATOM 677 N N . SER A 1 89 ? 1.976 1.350 0.937 1.00 92.56 89 SER A N 1
ATOM 678 C CA . SER A 1 89 ? 2.163 2.113 -0.294 1.00 92.56 89 SER A CA 1
ATOM 679 C C . SER A 1 89 ? 2.574 1.215 -1.461 1.00 92.56 89 SER A C 1
ATOM 681 O O . SER A 1 89 ? 3.159 0.152 -1.256 1.00 92.56 89 SER A O 1
ATOM 683 N N . LEU A 1 90 ? 2.251 1.637 -2.688 1.00 94.00 90 LEU A N 1
ATOM 684 C CA . LEU A 1 90 ? 2.551 0.905 -3.920 1.00 94.00 90 LEU A CA 1
ATOM 685 C C . LEU A 1 90 ? 2.864 1.870 -5.071 1.00 94.00 90 LEU A C 1
ATOM 687 O O . LEU A 1 90 ? 2.092 2.788 -5.342 1.00 94.00 90 LEU A O 1
ATOM 691 N N . GLY A 1 91 ? 3.954 1.604 -5.785 1.00 93.62 91 GLY A N 1
ATOM 692 C CA . GLY A 1 91 ? 4.239 2.088 -7.131 1.00 93.62 91 GLY A CA 1
ATOM 693 C C . GLY A 1 91 ? 4.239 0.910 -8.106 1.00 93.62 91 GLY A C 1
ATOM 694 O O . GLY A 1 91 ? 5.040 -0.015 -7.958 1.00 93.62 91 GLY A O 1
ATOM 695 N N . LEU A 1 92 ? 3.321 0.933 -9.076 1.00 93.69 92 LEU A N 1
ATOM 696 C CA . LEU A 1 92 ? 3.113 -0.150 -10.035 1.00 93.69 92 LEU A CA 1
ATOM 697 C C . LEU A 1 92 ? 2.685 0.402 -11.410 1.00 93.69 92 LEU A C 1
ATOM 699 O O . LEU A 1 92 ? 1.591 0.960 -11.503 1.00 93.69 92 LEU A O 1
ATOM 703 N N . PRO A 1 93 ? 3.487 0.206 -12.474 1.00 93.94 93 PRO A N 1
ATOM 704 C CA . PRO A 1 93 ? 4.929 -0.044 -12.429 1.00 93.94 93 PRO A CA 1
ATOM 705 C C . PRO A 1 93 ? 5.688 1.045 -11.650 1.00 93.94 93 PRO A C 1
ATOM 707 O O . PRO A 1 93 ? 5.233 2.184 -11.523 1.00 93.94 93 PRO A O 1
ATOM 710 N N . PHE A 1 94 ? 6.878 0.705 -11.158 1.00 92.12 94 PHE A N 1
ATOM 711 C CA . PHE A 1 94 ? 7.895 1.691 -10.807 1.00 92.12 94 PHE A CA 1
ATOM 712 C C . PHE A 1 94 ? 8.498 2.236 -12.110 1.00 92.12 94 PHE A C 1
ATOM 714 O O . PHE A 1 94 ? 9.256 1.548 -12.783 1.00 92.12 94 PHE A O 1
ATOM 721 N N . ALA A 1 95 ? 8.064 3.435 -12.496 1.00 86.44 95 ALA A N 1
ATOM 722 C CA . ALA A 1 95 ? 8.144 4.004 -13.843 1.00 86.44 95 ALA A CA 1
ATOM 723 C C . ALA A 1 95 ? 9.565 4.346 -14.341 1.00 86.44 95 ALA A C 1
ATOM 725 O O . ALA A 1 95 ? 9.896 5.514 -14.538 1.00 86.44 95 ALA A O 1
ATOM 726 N N . MET A 1 96 ? 10.403 3.334 -14.553 1.00 90.94 96 MET A N 1
ATOM 727 C CA . MET A 1 96 ? 11.728 3.490 -15.155 1.00 90.94 96 MET A CA 1
ATOM 728 C C . MET A 1 96 ? 11.626 3.559 -16.679 1.00 90.94 96 MET A C 1
ATOM 730 O O . MET A 1 96 ? 10.940 2.742 -17.295 1.00 90.94 96 MET A O 1
ATOM 734 N N . LYS A 1 97 ? 12.348 4.500 -17.291 1.00 92.06 97 LYS A N 1
ATOM 735 C CA . LYS A 1 97 ? 12.482 4.574 -18.752 1.00 92.06 97 LYS A CA 1
ATOM 736 C C . LYS A 1 97 ? 13.335 3.415 -19.291 1.00 92.06 97 LYS A C 1
ATOM 738 O O . LYS A 1 97 ? 14.198 2.930 -18.555 1.00 92.06 97 LYS A O 1
ATOM 743 N N . PRO A 1 98 ? 13.155 3.010 -20.563 1.00 87.88 98 PRO A N 1
ATOM 744 C CA . PRO A 1 98 ? 14.120 2.165 -21.258 1.00 87.88 98 PRO A CA 1
ATOM 745 C C . PRO A 1 98 ? 15.523 2.762 -21.126 1.00 87.88 98 PRO A C 1
ATOM 747 O O . PRO A 1 98 ? 15.696 3.960 -21.350 1.00 87.88 98 PRO A O 1
ATOM 750 N N . ASP A 1 99 ? 16.486 1.947 -20.692 1.00 86.81 99 ASP A N 1
ATOM 751 C CA . ASP A 1 99 ? 17.886 2.336 -20.453 1.00 86.81 99 ASP A CA 1
ATOM 752 C C . ASP A 1 99 ? 18.094 3.488 -19.445 1.00 86.81 99 ASP A C 1
ATOM 754 O O . ASP A 1 99 ? 19.181 4.057 -19.348 1.00 86.81 99 ASP A O 1
ATOM 758 N N . GLY A 1 100 ? 17.061 3.839 -18.671 1.00 86.31 100 GLY A N 1
ATOM 759 C CA . GLY A 1 100 ? 17.126 4.893 -17.666 1.00 86.31 100 GLY A CA 1
ATOM 760 C C . GLY A 1 100 ? 17.853 4.451 -16.398 1.00 86.31 100 GLY A C 1
ATOM 761 O O . GLY A 1 100 ? 17.729 3.307 -15.949 1.00 86.31 100 GLY A O 1
ATOM 762 N N . PHE A 1 101 ? 18.565 5.380 -15.761 1.00 89.31 101 PHE A N 1
ATOM 763 C CA . PHE A 1 101 ? 19.185 5.115 -14.469 1.00 89.31 101 PHE A CA 1
ATOM 764 C C . PHE A 1 101 ? 18.156 5.199 -13.333 1.00 89.31 101 PHE A C 1
ATOM 766 O O . PHE A 1 101 ? 17.210 5.995 -13.343 1.00 89.31 101 PHE A O 1
ATOM 773 N N . LEU A 1 102 ? 18.362 4.370 -12.306 1.00 89.62 102 LEU A N 1
ATOM 774 C CA . LEU A 1 102 ? 17.532 4.376 -11.100 1.00 89.62 102 LEU A CA 1
ATOM 775 C C . LEU A 1 102 ? 17.548 5.747 -10.411 1.00 89.62 102 LEU A C 1
ATOM 777 O O . LEU A 1 102 ? 16.506 6.202 -9.945 1.00 89.62 102 LEU A O 1
ATOM 781 N N . LEU A 1 103 ? 18.708 6.407 -10.375 1.00 88.25 103 LEU A N 1
ATOM 782 C CA . LEU A 1 103 ? 18.868 7.715 -9.745 1.00 88.25 103 LEU A CA 1
ATOM 783 C C . LEU A 1 103 ? 17.947 8.763 -10.381 1.00 88.25 103 LEU A C 1
ATOM 785 O O . LEU A 1 103 ? 17.167 9.385 -9.666 1.00 88.25 103 LEU A O 1
ATOM 789 N N . ASP A 1 104 ? 17.954 8.874 -11.710 1.00 87.94 104 ASP A N 1
ATOM 790 C CA . ASP A 1 104 ? 17.109 9.815 -12.460 1.00 87.94 104 ASP A CA 1
ATOM 791 C C . ASP A 1 104 ? 15.616 9.552 -12.213 1.00 87.94 104 ASP A C 1
ATOM 793 O O . ASP A 1 104 ? 14.799 10.468 -12.055 1.00 87.94 104 ASP A O 1
ATOM 797 N N . THR A 1 105 ? 15.256 8.267 -12.130 1.00 89.19 105 THR A N 1
ATOM 798 C CA . THR A 1 105 ? 13.888 7.852 -11.810 1.00 89.19 105 THR A CA 1
ATOM 799 C C . THR A 1 105 ? 13.513 8.319 -10.406 1.00 89.19 105 THR A C 1
ATOM 801 O O . THR A 1 105 ? 12.469 8.936 -10.232 1.00 89.19 105 THR A O 1
ATOM 804 N N . LEU A 1 106 ? 14.370 8.090 -9.406 1.00 87.56 106 LEU A N 1
ATOM 805 C CA . LEU A 1 106 ? 14.153 8.517 -8.020 1.00 87.56 106 LEU A CA 1
ATOM 806 C C . LEU A 1 106 ? 14.155 10.045 -7.860 1.00 87.56 106 LEU A C 1
ATOM 808 O O . LEU A 1 106 ? 13.467 10.577 -6.991 1.00 87.56 106 LEU A O 1
ATOM 812 N N . GLU A 1 107 ? 14.906 10.783 -8.672 1.00 83.25 107 GLU A N 1
ATOM 813 C CA . GLU A 1 107 ? 14.891 12.249 -8.670 1.00 83.25 107 GLU A CA 1
ATOM 814 C C . GLU A 1 107 ? 13.556 12.834 -9.099 1.00 83.25 107 GLU A C 1
ATOM 816 O O . GLU A 1 107 ? 13.068 13.770 -8.466 1.00 83.25 107 GLU A O 1
ATOM 821 N N . THR A 1 108 ? 12.940 12.224 -10.102 1.00 83.62 108 THR A N 1
ATOM 822 C CA . THR A 1 108 ? 11.654 12.655 -10.657 1.00 83.62 108 THR A CA 1
ATOM 823 C C . THR A 1 108 ? 10.456 11.940 -10.031 1.00 83.62 108 THR A C 1
ATOM 825 O O . THR A 1 108 ? 9.306 12.219 -10.384 1.00 83.62 108 THR A O 1
ATOM 828 N N . TRP A 1 109 ? 10.695 11.025 -9.088 1.00 81.06 109 TRP A N 1
ATOM 829 C CA . TRP A 1 109 ? 9.647 10.158 -8.580 1.00 81.06 109 TRP A CA 1
ATOM 830 C C . TRP A 1 109 ? 8.662 10.892 -7.669 1.00 81.06 109 TRP A C 1
ATOM 832 O O . TRP A 1 109 ? 8.983 11.305 -6.557 1.00 81.06 109 TRP A O 1
ATOM 842 N N . GLN A 1 110 ? 7.407 10.958 -8.107 1.00 73.62 110 GLN A N 1
ATOM 843 C CA . GLN A 1 110 ? 6.272 11.446 -7.315 1.00 73.62 110 GLN A CA 1
ATOM 844 C C . GLN A 1 110 ? 5.549 10.288 -6.610 1.00 73.62 110 GLN A C 1
ATOM 846 O O . GLN A 1 110 ? 4.323 10.174 -6.645 1.00 73.62 110 GLN A O 1
ATOM 851 N N . GLY A 1 111 ? 6.328 9.365 -6.047 1.00 73.75 111 GLY A N 1
ATOM 852 C CA . GLY A 1 111 ? 5.822 8.157 -5.410 1.00 73.75 111 GLY A CA 1
ATOM 853 C C . GLY A 1 111 ? 4.995 8.414 -4.149 1.00 73.75 111 GLY A C 1
ATOM 854 O O . GLY A 1 111 ? 4.966 9.521 -3.623 1.00 73.75 111 GLY A O 1
ATOM 855 N N . PRO A 1 112 ? 4.359 7.364 -3.606 1.00 70.12 112 PRO A N 1
ATOM 856 C CA . PRO A 1 112 ? 3.557 7.455 -2.385 1.00 70.12 112 PRO A CA 1
ATOM 857 C C . PRO A 1 112 ? 4.394 7.589 -1.098 1.00 70.12 112 PRO A C 1
ATOM 859 O O . PRO A 1 112 ? 3.839 7.530 -0.003 1.00 70.12 112 PRO A O 1
ATOM 862 N N . PHE A 1 113 ? 5.718 7.702 -1.207 1.00 69.75 113 PHE A N 1
ATOM 863 C CA . PHE A 1 113 ? 6.608 7.927 -0.071 1.00 69.75 113 PHE A CA 1
ATOM 864 C C . PHE A 1 113 ? 6.654 9.416 0.306 1.00 69.75 113 PHE A C 1
ATOM 866 O O . PHE A 1 113 ? 6.269 10.260 -0.508 1.00 69.75 113 PHE A O 1
ATOM 873 N N . PRO A 1 114 ? 7.101 9.756 1.532 1.00 63.22 114 PRO A N 1
ATOM 874 C CA . PRO A 1 114 ? 7.286 11.144 1.936 1.00 63.22 114 PRO A CA 1
ATOM 875 C C . PRO A 1 114 ? 8.095 11.896 0.879 1.00 63.22 114 PRO A C 1
ATOM 877 O O . PRO A 1 114 ? 9.099 11.385 0.382 1.00 63.22 114 PRO A O 1
ATOM 880 N N . LYS A 1 115 ? 7.625 13.088 0.500 1.00 56.66 115 LYS A N 1
ATOM 881 C CA . LYS A 1 115 ? 8.335 13.919 -0.473 1.00 56.66 115 LYS A CA 1
ATOM 882 C C . LYS A 1 115 ? 9.721 14.249 0.076 1.00 56.66 115 LYS A C 1
ATOM 884 O O . LYS A 1 115 ? 9.866 14.468 1.278 1.00 56.66 115 LYS A O 1
ATOM 889 N N . LYS A 1 116 ? 10.715 14.330 -0.813 1.00 53.12 116 LYS A N 1
ATOM 890 C CA . LYS A 1 116 ? 12.011 14.926 -0.473 1.00 53.12 116 LYS A CA 1
ATOM 891 C C . LYS A 1 116 ? 11.772 16.286 0.174 1.00 53.12 116 LYS A C 1
ATOM 893 O O . LYS A 1 116 ? 10.975 17.072 -0.342 1.00 53.12 116 LYS A O 1
ATOM 898 N N . GLN A 1 117 ? 12.452 16.553 1.282 1.00 55.06 117 GLN A N 1
ATOM 899 C CA . GLN A 1 117 ? 12.540 17.916 1.790 1.00 55.06 117 GLN A CA 1
ATOM 900 C C . GLN A 1 117 ? 13.245 18.766 0.724 1.00 55.06 117 GLN A C 1
ATOM 902 O O . GLN A 1 117 ? 14.267 18.344 0.180 1.00 55.06 117 GLN A O 1
ATOM 907 N N . GLU A 1 118 ? 12.667 19.924 0.394 1.00 51.84 118 GLU A N 1
ATOM 908 C CA . GLU A 1 118 ? 13.066 20.769 -0.747 1.00 51.84 118 GLU A CA 1
ATOM 909 C C . GLU A 1 118 ? 14.541 21.220 -0.698 1.00 51.84 118 GLU A C 1
ATOM 911 O O . GLU A 1 118 ? 15.106 21.573 -1.728 1.00 51.84 118 GLU A O 1
ATOM 916 N N . GLU A 1 119 ? 15.197 21.136 0.464 1.00 49.66 119 GLU A N 1
ATOM 917 C CA . GLU A 1 119 ? 16.610 21.496 0.653 1.00 49.66 119 GLU A CA 1
ATOM 918 C C . GLU A 1 119 ? 17.627 20.373 0.375 1.00 49.66 119 GLU A C 1
ATOM 920 O O . GLU A 1 119 ? 18.825 20.650 0.297 1.00 49.66 119 GLU A O 1
ATOM 925 N N . TYR A 1 120 ? 17.200 19.119 0.180 1.00 51.81 120 TYR A N 1
ATOM 926 C CA . TYR A 1 120 ? 18.112 17.995 -0.074 1.00 51.81 120 TYR A CA 1
ATOM 927 C C . TYR A 1 120 ? 17.934 17.418 -1.483 1.00 51.81 120 TYR A C 1
ATOM 929 O O . TYR A 1 120 ? 17.323 16.366 -1.692 1.00 51.81 120 TYR A O 1
ATOM 937 N N . THR A 1 121 ? 18.564 18.055 -2.474 1.00 55.31 121 THR A N 1
ATOM 938 C CA . THR A 1 121 ? 18.999 17.330 -3.677 1.00 55.31 121 THR A CA 1
ATOM 939 C C . THR A 1 121 ? 19.885 16.178 -3.204 1.00 55.31 121 THR A C 1
ATOM 941 O O . THR A 1 121 ? 20.789 16.410 -2.396 1.00 55.31 121 THR A O 1
ATOM 944 N N . LEU A 1 122 ? 19.634 14.944 -3.670 1.00 61.16 122 LEU A N 1
ATOM 945 C CA . LEU A 1 122 ? 20.565 13.827 -3.465 1.00 61.16 122 LEU A CA 1
ATOM 946 C C . LEU A 1 122 ? 21.947 14.356 -3.827 1.00 61.16 122 LEU A C 1
ATOM 948 O O . LEU A 1 122 ? 22.174 14.710 -4.982 1.00 61.16 122 LEU A O 1
ATOM 952 N N . LYS A 1 123 ? 22.841 14.517 -2.843 1.00 62.53 123 LYS A N 1
ATOM 953 C CA . LYS A 1 123 ? 24.180 15.037 -3.114 1.00 62.53 123 LYS A CA 1
ATOM 954 C C . LYS A 1 123 ? 24.779 14.080 -4.127 1.00 62.53 123 LYS A C 1
ATOM 956 O O . LYS A 1 123 ? 25.074 12.945 -3.766 1.00 62.53 123 LYS A O 1
ATOM 961 N N . SER A 1 124 ? 24.900 14.516 -5.380 1.00 61.69 124 SER A N 1
ATOM 962 C CA . SER A 1 124 ? 25.247 13.653 -6.515 1.00 61.69 124 SER A CA 1
ATOM 963 C C . SER A 1 124 ? 26.470 12.784 -6.183 1.00 61.69 124 SER A C 1
ATOM 965 O O . SER A 1 124 ? 26.455 11.572 -6.371 1.00 61.69 124 SER A O 1
ATOM 967 N N . ASN A 1 125 ? 27.448 13.368 -5.479 1.00 66.00 125 ASN A N 1
ATOM 968 C CA . ASN A 1 125 ? 28.641 12.691 -4.968 1.00 66.00 125 ASN A CA 1
ATOM 969 C C . ASN A 1 125 ? 28.373 11.480 -4.054 1.00 66.00 125 ASN A C 1
ATOM 971 O O . ASN A 1 125 ? 29.124 10.516 -4.125 1.00 66.00 125 ASN A O 1
ATOM 975 N N . GLN A 1 126 ? 27.342 11.499 -3.202 1.00 76.69 126 GLN A N 1
ATOM 976 C CA . GLN A 1 126 ? 26.983 10.354 -2.354 1.00 76.69 126 GLN A CA 1
ATOM 977 C C . GLN A 1 126 ? 26.245 9.274 -3.147 1.00 76.69 126 GLN A C 1
ATOM 979 O O . GLN A 1 126 ? 26.504 8.095 -2.927 1.00 76.69 126 GLN A O 1
ATOM 984 N N . ALA A 1 127 ? 25.392 9.644 -4.106 1.00 81.25 127 ALA A N 1
ATOM 985 C CA . ALA A 1 127 ? 24.703 8.663 -4.945 1.00 81.25 127 ALA A CA 1
ATOM 986 C C . ALA A 1 127 ? 25.692 7.821 -5.775 1.00 81.25 127 ALA A C 1
ATOM 988 O O . ALA A 1 127 ? 25.489 6.618 -5.923 1.00 81.25 127 ALA A O 1
ATOM 989 N N . TYR A 1 128 ? 26.807 8.410 -6.228 1.00 81.56 128 TYR A N 1
ATOM 990 C CA . TYR A 1 128 ? 27.881 7.679 -6.920 1.00 81.56 128 TYR A CA 1
ATOM 991 C C . TYR A 1 128 ? 28.659 6.701 -6.028 1.00 81.56 128 TYR A C 1
ATOM 993 O O . TYR A 1 128 ? 29.364 5.841 -6.549 1.00 81.56 128 TYR A O 1
ATOM 1001 N N . THR A 1 129 ? 28.544 6.808 -4.699 1.00 85.62 129 THR A N 1
ATOM 1002 C CA . THR A 1 129 ? 29.141 5.826 -3.776 1.00 85.62 129 THR A CA 1
ATOM 1003 C C . THR A 1 129 ? 28.284 4.575 -3.599 1.00 85.62 129 THR A C 1
ATOM 1005 O O . THR A 1 129 ? 28.772 3.570 -3.086 1.00 85.62 129 THR A O 1
ATOM 1008 N N . CYS A 1 130 ? 27.019 4.603 -4.031 1.00 90.50 130 CYS A N 1
ATOM 1009 C CA . CYS A 1 130 ? 26.142 3.443 -3.962 1.00 90.50 130 CYS A CA 1
ATOM 1010 C C . CYS A 1 130 ? 26.599 2.373 -4.962 1.00 90.50 130 CYS A C 1
ATOM 1012 O O . CYS A 1 130 ? 26.647 2.615 -6.165 1.00 90.50 130 CYS A O 1
ATOM 1014 N N . THR A 1 131 ? 26.883 1.168 -4.465 1.00 89.56 131 THR A N 1
ATOM 1015 C CA . THR A 1 131 ? 27.316 0.034 -5.307 1.00 89.56 131 THR A CA 1
ATOM 1016 C C . THR A 1 131 ? 26.180 -0.927 -5.650 1.00 89.56 131 THR A C 1
ATOM 1018 O O . THR A 1 131 ? 26.332 -1.793 -6.510 1.00 89.56 131 THR A O 1
ATOM 1021 N N . SER A 1 132 ? 25.022 -0.769 -5.004 1.00 91.19 132 SER A N 1
ATOM 1022 C CA . SER A 1 132 ? 23.839 -1.597 -5.220 1.00 91.19 132 SER A CA 1
ATOM 1023 C C . SER A 1 132 ? 22.545 -0.777 -5.256 1.00 91.19 132 SER A C 1
ATOM 1025 O O . SER A 1 132 ? 22.461 0.329 -4.716 1.00 91.19 132 SER A O 1
ATOM 1027 N N . ILE A 1 133 ? 21.490 -1.361 -5.843 1.00 90.81 133 ILE A N 1
ATOM 1028 C CA . ILE A 1 133 ? 20.123 -0.803 -5.821 1.00 90.81 133 ILE A CA 1
ATOM 1029 C C . ILE A 1 133 ? 19.651 -0.594 -4.375 1.00 90.81 133 ILE A C 1
ATOM 1031 O O . ILE A 1 133 ? 18.993 0.401 -4.072 1.00 90.81 133 ILE A O 1
ATOM 1035 N N . LYS A 1 134 ? 20.011 -1.517 -3.472 1.00 91.00 134 LYS A N 1
ATOM 1036 C CA . LYS A 1 134 ? 19.663 -1.436 -2.051 1.00 91.00 134 LYS A CA 1
ATOM 1037 C C . LYS A 1 134 ? 20.280 -0.196 -1.409 1.00 91.00 134 LYS A C 1
ATOM 1039 O O . LYS A 1 134 ? 19.562 0.520 -0.714 1.00 91.00 134 LYS A O 1
ATOM 1044 N N . ASP A 1 135 ? 21.559 0.079 -1.667 1.00 90.56 135 ASP A N 1
ATOM 1045 C CA . ASP A 1 135 ? 22.256 1.248 -1.112 1.00 90.56 135 ASP A CA 1
ATOM 1046 C C . ASP A 1 135 ? 21.635 2.545 -1.628 1.00 90.56 135 ASP A C 1
ATOM 1048 O O . ASP A 1 135 ? 21.369 3.455 -0.847 1.00 90.56 135 ASP A O 1
ATOM 1052 N N . MET A 1 136 ? 21.332 2.605 -2.929 1.00 91.06 136 MET A N 1
ATOM 1053 C CA . MET A 1 136 ? 20.732 3.786 -3.550 1.00 91.06 136 MET A CA 1
ATOM 1054 C C . MET A 1 136 ? 19.326 4.073 -3.012 1.00 91.06 136 MET A C 1
ATOM 1056 O O . MET A 1 136 ? 19.012 5.217 -2.688 1.00 91.06 136 MET A O 1
ATOM 1060 N N . LEU A 1 137 ? 18.485 3.045 -2.865 1.00 90.06 137 LEU A N 1
ATOM 1061 C CA . LEU A 1 137 ? 17.153 3.191 -2.270 1.00 90.06 137 LEU A CA 1
ATOM 1062 C C . LEU A 1 137 ? 17.224 3.541 -0.779 1.00 90.06 137 LEU A C 1
ATOM 1064 O O . LEU A 1 137 ? 16.435 4.357 -0.308 1.00 90.06 137 LEU A O 1
ATOM 1068 N N . SER A 1 138 ? 18.172 2.961 -0.039 1.00 89.25 138 SER A N 1
ATOM 1069 C CA . SER A 1 138 ? 18.375 3.279 1.381 1.00 89.25 138 SER A CA 1
ATOM 1070 C C . SER A 1 138 ? 18.812 4.736 1.554 1.00 89.25 138 SER A C 1
ATOM 1072 O O . SER A 1 138 ? 18.243 5.456 2.374 1.00 89.25 138 SER A O 1
ATOM 1074 N N . LEU A 1 139 ? 19.748 5.202 0.719 1.00 87.62 139 LEU A N 1
ATOM 1075 C CA . LEU A 1 139 ? 20.167 6.601 0.672 1.00 87.62 139 LEU A CA 1
ATOM 1076 C C . LEU A 1 139 ? 18.988 7.517 0.317 1.00 87.62 139 LEU A C 1
ATOM 1078 O O . LEU A 1 139 ? 18.733 8.484 1.029 1.00 87.62 139 LEU A O 1
ATOM 1082 N N . PHE A 1 140 ? 18.222 7.185 -0.726 1.00 86.75 140 PHE A N 1
ATOM 1083 C CA . PHE A 1 140 ? 17.037 7.948 -1.126 1.00 86.75 140 PHE A CA 1
ATOM 1084 C C . PHE A 1 140 ? 16.034 8.119 0.021 1.00 86.75 140 PHE A C 1
ATOM 1086 O O . PHE A 1 140 ? 15.578 9.236 0.267 1.00 86.75 140 PHE A O 1
ATOM 1093 N N . LEU A 1 141 ? 15.713 7.042 0.746 1.00 86.19 141 LEU A N 1
ATOM 1094 C CA . LEU A 1 141 ? 14.786 7.102 1.879 1.00 86.19 141 LEU A CA 1
ATOM 1095 C C . LEU A 1 141 ? 15.342 7.943 3.033 1.00 86.19 141 LEU A C 1
ATOM 1097 O O . LEU A 1 141 ? 14.592 8.729 3.609 1.00 86.19 141 LEU A O 1
ATOM 1101 N N . SER A 1 142 ? 16.649 7.860 3.308 1.00 84.12 142 SER A N 1
ATOM 1102 C CA . SER A 1 142 ? 17.291 8.710 4.323 1.00 84.12 142 SER A CA 1
ATOM 1103 C C . SER A 1 142 ? 17.216 10.206 3.983 1.00 84.12 142 SER A C 1
ATOM 1105 O O . SER A 1 142 ? 17.071 11.035 4.876 1.00 84.12 142 SER A O 1
ATOM 1107 N N . CYS A 1 143 ? 17.232 10.562 2.691 1.00 79.94 143 CYS A N 1
ATOM 1108 C CA . CYS A 1 143 ? 17.023 11.941 2.240 1.00 79.94 143 CYS A CA 1
ATOM 1109 C C . CYS A 1 143 ? 15.552 12.381 2.322 1.00 79.94 143 CYS A C 1
ATOM 1111 O O . CYS A 1 143 ? 15.274 13.576 2.392 1.00 79.94 143 CYS A O 1
ATOM 1113 N N . CYS A 1 144 ? 14.600 11.444 2.282 1.00 77.19 144 CYS A N 1
ATOM 1114 C CA . CYS A 1 144 ? 13.173 11.757 2.389 1.00 77.19 144 CYS A CA 1
ATOM 1115 C C . CYS A 1 144 ? 12.723 11.938 3.848 1.00 77.19 144 CYS A C 1
ATOM 1117 O O . CYS A 1 144 ? 11.755 12.650 4.103 1.00 77.19 144 CYS A O 1
ATOM 1119 N N . SER A 1 145 ? 13.400 11.302 4.810 1.00 73.12 145 SER A N 1
ATOM 1120 C CA . SER A 1 145 ? 13.098 11.448 6.236 1.00 73.12 145 SER A CA 1
ATOM 1121 C C . SER A 1 145 ? 14.342 11.249 7.108 1.00 73.12 145 SER A C 1
ATOM 1123 O O . SER A 1 145 ? 14.864 10.142 7.217 1.00 73.12 145 SER A O 1
ATOM 1125 N N . TYR A 1 146 ? 14.775 12.330 7.767 1.00 61.72 146 TYR A N 1
ATOM 1126 C CA . TYR A 1 146 ? 16.042 12.424 8.507 1.00 61.72 146 TYR A CA 1
ATOM 1127 C C . TYR A 1 146 ? 16.143 11.523 9.759 1.00 61.72 146 TYR A C 1
ATOM 1129 O O . TYR A 1 146 ? 17.244 11.249 10.221 1.00 61.72 146 TYR A O 1
ATOM 1137 N N . ALA A 1 147 ? 15.030 11.004 10.285 1.00 66.56 147 ALA A N 1
ATOM 1138 C CA . ALA A 1 147 ? 15.011 10.205 11.519 1.00 66.56 147 ALA A CA 1
ATOM 1139 C C . ALA A 1 147 ? 14.202 8.899 11.397 1.00 66.56 147 ALA A C 1
ATOM 1141 O O . ALA A 1 147 ? 13.786 8.313 12.397 1.00 66.56 147 ALA A O 1
ATOM 1142 N N . THR A 1 148 ? 13.960 8.422 10.170 1.00 73.12 148 THR A N 1
ATOM 1143 C CA . THR A 1 148 ? 13.192 7.189 9.953 1.00 73.12 148 THR A CA 1
ATOM 1144 C C . THR A 1 148 ? 14.113 5.993 9.751 1.00 73.12 148 THR A C 1
ATOM 1146 O O . THR A 1 148 ? 14.857 5.918 8.772 1.00 73.12 148 THR A O 1
ATOM 1149 N N . LEU A 1 149 ? 13.997 4.999 10.635 1.00 78.75 149 LEU A N 1
ATOM 1150 C CA . LEU A 1 149 ? 14.572 3.678 10.396 1.00 78.75 149 LEU A CA 1
ATOM 1151 C C . LEU A 1 149 ? 13.905 3.066 9.157 1.00 78.75 149 LEU A C 1
ATOM 1153 O O . LEU A 1 149 ? 12.700 2.820 9.153 1.00 78.75 149 LEU A O 1
ATOM 1157 N N . SER A 1 150 ? 14.692 2.838 8.108 1.00 85.06 150 SER A N 1
ATOM 1158 C CA . SER A 1 150 ? 14.212 2.291 6.840 1.00 85.06 150 SER A CA 1
ATOM 1159 C C . SER A 1 150 ? 14.907 0.971 6.544 1.00 85.06 150 SER A C 1
ATOM 1161 O O . SER A 1 150 ? 16.132 0.915 6.468 1.00 85.06 150 SER A O 1
ATOM 1163 N N . HIS A 1 151 ? 14.126 -0.083 6.318 1.00 86.75 151 HIS A N 1
ATOM 1164 C CA . HIS A 1 151 ? 14.649 -1.364 5.860 1.00 86.75 151 HIS A CA 1
ATOM 1165 C C . HIS A 1 151 ? 14.296 -1.583 4.387 1.00 86.75 151 HIS A C 1
ATOM 1167 O O . HIS A 1 151 ? 13.12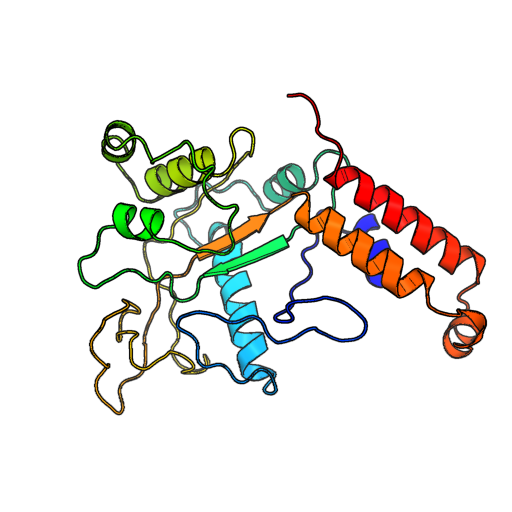6 -1.707 4.025 1.00 86.75 151 HIS A O 1
ATOM 1173 N N . VAL A 1 152 ? 15.316 -1.679 3.533 1.00 89.38 152 VAL A N 1
ATOM 1174 C CA . VAL A 1 152 ? 15.145 -1.890 2.091 1.00 89.38 152 VAL A CA 1
ATOM 1175 C C . VAL A 1 152 ? 15.436 -3.337 1.720 1.00 89.38 152 VAL A C 1
ATOM 1177 O O . VAL A 1 152 ? 16.417 -3.942 2.156 1.00 89.38 152 VAL A O 1
ATOM 1180 N N . THR A 1 153 ? 14.589 -3.898 0.865 1.00 89.81 153 THR A N 1
ATOM 1181 C CA . THR A 1 153 ? 14.812 -5.195 0.229 1.00 89.81 153 THR A CA 1
ATOM 1182 C C . THR A 1 153 ? 14.600 -5.062 -1.268 1.00 89.81 153 THR A C 1
ATOM 1184 O O . THR A 1 153 ? 13.660 -4.405 -1.705 1.00 89.81 153 THR A O 1
ATOM 1187 N N . VAL A 1 154 ? 15.486 -5.681 -2.044 1.00 90.38 154 VAL A N 1
ATOM 1188 C CA . VAL A 1 154 ? 15.471 -5.631 -3.506 1.00 90.38 154 VAL A CA 1
ATOM 1189 C C . VAL A 1 154 ? 15.396 -7.052 -4.037 1.00 90.38 154 VAL A C 1
ATOM 1191 O O . VAL A 1 154 ? 16.092 -7.938 -3.545 1.00 90.38 154 VAL A O 1
ATOM 1194 N N . ALA A 1 155 ? 14.552 -7.255 -5.045 1.00 88.38 155 ALA A N 1
ATOM 1195 C CA . ALA A 1 155 ? 14.543 -8.465 -5.850 1.00 88.38 155 ALA A CA 1
ATOM 1196 C C . ALA A 1 155 ? 15.224 -8.173 -7.187 1.00 88.38 155 ALA A C 1
ATOM 1198 O O . ALA A 1 155 ? 14.910 -7.172 -7.828 1.00 88.38 155 ALA A O 1
ATOM 1199 N N . ASN A 1 156 ? 16.073 -9.086 -7.652 1.00 84.12 156 ASN A N 1
ATOM 1200 C CA . ASN A 1 156 ? 16.723 -8.970 -8.962 1.00 84.12 156 ASN A CA 1
ATOM 1201 C C . ASN A 1 156 ? 15.806 -9.385 -10.132 1.00 84.12 156 ASN A C 1
ATOM 1203 O O . ASN A 1 156 ? 16.246 -9.454 -11.276 1.00 84.12 156 ASN A O 1
ATOM 1207 N N . SER A 1 157 ? 14.528 -9.673 -9.865 1.00 86.12 157 SER A N 1
ATOM 1208 C CA . SER A 1 157 ? 13.539 -10.065 -10.871 1.00 86.12 157 SER A CA 1
ATOM 1209 C C . SER A 1 157 ? 12.285 -9.202 -10.779 1.00 86.12 157 SER A C 1
ATOM 1211 O O . SER A 1 157 ? 11.701 -9.080 -9.700 1.00 86.12 157 SER A O 1
ATOM 1213 N N . ALA A 1 158 ? 11.834 -8.676 -11.919 1.00 87.44 158 ALA A N 1
ATOM 1214 C CA . ALA A 1 158 ? 10.577 -7.944 -12.030 1.00 87.44 158 ALA A CA 1
ATOM 1215 C C . ALA A 1 158 ? 9.359 -8.825 -11.690 1.00 87.44 158 ALA A C 1
ATOM 1217 O O . ALA A 1 158 ? 9.352 -10.044 -11.898 1.00 87.44 158 ALA A O 1
ATOM 1218 N N . CYS A 1 159 ? 8.293 -8.199 -11.196 1.00 91.06 159 CYS A N 1
ATOM 1219 C CA . CYS A 1 159 ? 7.055 -8.882 -10.850 1.00 91.06 159 CYS A CA 1
ATOM 1220 C C . CYS A 1 159 ? 6.310 -9.301 -12.119 1.00 91.06 159 CYS A C 1
ATOM 1222 O O . CYS A 1 159 ? 5.920 -8.452 -12.918 1.00 91.06 159 CYS A O 1
ATOM 1224 N N . ARG A 1 160 ? 6.038 -10.599 -12.287 1.00 94.31 160 ARG A N 1
ATOM 1225 C CA . ARG A 1 160 ? 5.187 -11.077 -13.389 1.00 94.31 160 ARG A CA 1
ATOM 1226 C C . ARG A 1 160 ? 3.755 -10.573 -13.224 1.00 94.31 160 ARG A C 1
ATOM 1228 O O . ARG A 1 160 ? 3.208 -10.584 -12.115 1.00 94.31 160 ARG A O 1
ATOM 1235 N N . VAL A 1 161 ? 3.168 -10.161 -14.342 1.00 95.69 161 VAL A N 1
ATOM 1236 C CA . VAL A 1 161 ? 1.797 -9.634 -14.449 1.00 95.69 161 VAL A CA 1
ATOM 1237 C C . VAL A 1 161 ? 1.026 -10.294 -15.597 1.00 95.69 161 VAL A C 1
ATOM 1239 O O . VAL A 1 161 ? 0.110 -9.719 -16.174 1.00 95.69 161 VAL A O 1
ATOM 1242 N N . THR A 1 162 ? 1.376 -11.541 -15.913 1.00 93.94 162 THR A N 1
ATOM 1243 C CA . THR A 1 162 ? 0.612 -12.408 -16.818 1.00 93.94 162 THR A CA 1
ATOM 1244 C C . THR A 1 162 ? -0.704 -12.860 -16.182 1.00 93.94 162 THR A C 1
ATOM 1246 O O . THR A 1 162 ? -0.909 -12.687 -14.980 1.00 93.94 162 THR A O 1
ATOM 1249 N N . ALA A 1 163 ? -1.582 -13.502 -16.962 1.00 92.06 163 ALA A N 1
ATOM 1250 C CA . ALA A 1 163 ? -2.803 -14.113 -16.436 1.00 92.06 163 ALA A CA 1
ATOM 1251 C C . ALA A 1 163 ? -2.502 -14.974 -15.184 1.00 92.06 163 ALA A C 1
ATOM 1253 O O . ALA A 1 163 ? -1.527 -15.732 -15.198 1.00 92.06 163 ALA A O 1
ATOM 1254 N N . PRO A 1 164 ? -3.291 -14.853 -14.099 1.00 94.12 164 PRO A N 1
ATOM 1255 C CA . PRO A 1 164 ? -4.571 -14.150 -13.982 1.00 94.12 164 PRO A CA 1
ATOM 1256 C C . PRO A 1 164 ? -4.445 -12.709 -13.442 1.00 94.12 164 PRO A C 1
ATOM 1258 O O . PRO A 1 164 ? -5.311 -12.254 -12.710 1.00 94.12 164 PRO A O 1
ATOM 1261 N N . PHE A 1 165 ? -3.363 -11.977 -13.715 1.00 96.81 165 PHE A N 1
ATOM 1262 C CA . PHE A 1 165 ? -3.322 -10.539 -13.432 1.00 96.81 165 PHE A CA 1
ATOM 1263 C C . PHE A 1 165 ? -4.028 -9.761 -14.565 1.00 96.81 165 PHE A C 1
ATOM 1265 O O . PHE A 1 165 ? -3.810 -10.075 -15.740 1.00 96.81 165 PHE A O 1
ATOM 1272 N N . PRO A 1 166 ? -4.876 -8.760 -14.257 1.00 97.00 166 PRO A N 1
ATOM 1273 C CA . PRO A 1 166 ? -5.552 -7.958 -15.272 1.00 97.00 166 PRO A CA 1
ATOM 1274 C C . PRO A 1 166 ? -4.559 -7.098 -16.062 1.00 97.00 166 PRO A C 1
ATOM 1276 O O . PRO A 1 166 ? -3.694 -6.441 -15.492 1.00 97.00 166 PRO A O 1
ATOM 1279 N N . GLN A 1 167 ? -4.706 -7.044 -17.384 1.00 96.00 167 GLN A N 1
ATOM 1280 C CA . GLN A 1 167 ? -3.873 -6.213 -18.263 1.00 96.00 167 GLN A CA 1
ATOM 1281 C C . GLN A 1 167 ? -4.342 -4.746 -18.248 1.00 96.00 167 GLN A C 1
ATOM 1283 O O . GLN A 1 167 ? -4.764 -4.196 -19.256 1.00 96.00 167 GLN A O 1
ATOM 1288 N N . ILE A 1 168 ? -4.286 -4.126 -17.068 1.00 96.75 168 ILE A N 1
ATOM 1289 C CA . ILE A 1 168 ? -4.730 -2.749 -16.778 1.00 96.75 168 ILE A CA 1
ATOM 1290 C C . ILE A 1 168 ? -3.590 -1.729 -16.886 1.00 96.75 168 ILE A C 1
ATOM 1292 O O . ILE A 1 168 ? -3.609 -0.708 -16.209 1.00 96.75 168 ILE A O 1
ATOM 1296 N N . PHE A 1 169 ? -2.564 -2.002 -17.688 1.00 96.94 169 PHE A N 1
ATOM 1297 C CA . PHE A 1 169 ? -1.459 -1.069 -17.914 1.00 96.94 169 PHE A CA 1
ATOM 1298 C C . PHE A 1 169 ? -1.770 -0.155 -19.091 1.00 96.94 169 PHE A C 1
ATOM 1300 O O . PHE A 1 169 ? -2.356 -0.602 -20.077 1.00 96.94 169 PHE A O 1
ATOM 1307 N N . SER A 1 170 ? -1.341 1.104 -19.015 1.00 95.81 170 SER A N 1
ATOM 1308 C CA . SER A 1 170 ? -1.479 2.013 -20.152 1.00 95.81 170 SER A CA 1
ATOM 1309 C C . SER A 1 170 ? -0.677 1.535 -21.372 1.00 95.81 170 SER A C 1
ATOM 1311 O O . SER A 1 170 ? 0.256 0.728 -21.267 1.00 95.81 170 SER A O 1
ATOM 1313 N N . ASP A 1 171 ? -1.023 2.074 -22.543 1.00 95.94 171 ASP A N 1
ATOM 1314 C CA . ASP A 1 171 ? -0.304 1.823 -23.800 1.00 95.94 171 ASP A CA 1
ATOM 1315 C C . ASP A 1 171 ? 1.166 2.266 -23.739 1.00 95.94 171 ASP A C 1
ATOM 1317 O O . ASP A 1 171 ? 1.957 1.857 -24.571 1.00 95.94 171 ASP A O 1
ATOM 1321 N N . TYR A 1 172 ? 1.546 3.098 -22.769 1.00 95.88 172 TYR A N 1
ATOM 1322 C CA . TYR A 1 172 ? 2.887 3.681 -22.628 1.00 95.88 172 TYR A CA 1
ATOM 1323 C C . TYR A 1 172 ? 3.806 2.880 -21.696 1.00 95.88 172 TYR A C 1
ATOM 1325 O O . TYR A 1 172 ? 4.888 3.332 -21.325 1.00 95.88 172 TYR A O 1
ATOM 1333 N N . VAL A 1 173 ? 3.360 1.696 -21.280 1.00 96.19 173 VAL A N 1
ATOM 1334 C CA . VAL A 1 173 ? 4.177 0.719 -20.557 1.00 96.19 173 VAL A CA 1
ATOM 1335 C C . VAL A 1 173 ? 4.676 -0.308 -21.571 1.00 96.19 173 VAL A C 1
ATOM 1337 O O . VAL A 1 173 ? 3.909 -0.776 -22.398 1.00 96.19 173 VAL A O 1
ATOM 1340 N N . SER A 1 174 ? 5.938 -0.690 -21.556 1.00 95.06 174 SER A N 1
ATOM 1341 C CA . SER A 1 174 ? 6.489 -1.714 -22.448 1.00 95.06 174 SER A CA 1
ATOM 1342 C C . SER A 1 174 ? 6.216 -3.127 -21.917 1.00 95.06 174 SER A C 1
ATOM 1344 O O . SER A 1 174 ? 5.686 -3.314 -20.823 1.00 95.06 174 SER A O 1
ATOM 1346 N N . ILE A 1 175 ? 6.580 -4.155 -22.688 1.00 94.69 175 ILE A N 1
ATOM 1347 C CA . ILE A 1 175 ? 6.381 -5.573 -22.316 1.00 94.69 175 ILE A CA 1
ATOM 1348 C C . ILE A 1 175 ? 7.106 -5.928 -21.006 1.00 94.69 175 ILE A C 1
ATOM 1350 O O . ILE A 1 175 ? 6.614 -6.735 -20.215 1.00 94.69 175 ILE A O 1
ATOM 1354 N N . ASP A 1 176 ? 8.265 -5.314 -20.783 1.00 93.31 176 ASP A N 1
ATOM 1355 C CA . ASP A 1 176 ? 9.127 -5.466 -19.609 1.00 93.31 176 ASP A CA 1
ATOM 1356 C C . ASP A 1 176 ? 8.750 -4.534 -18.443 1.00 93.31 176 ASP A C 1
ATOM 1358 O O . ASP A 1 176 ? 9.336 -4.627 -17.362 1.00 93.31 176 ASP A O 1
ATOM 1362 N N . GLY A 1 177 ? 7.756 -3.664 -18.647 1.00 94.44 177 GLY A N 1
ATOM 1363 C CA . GLY A 1 177 ? 7.252 -2.735 -17.644 1.00 94.44 177 GLY A CA 1
ATOM 1364 C C . GLY A 1 177 ? 7.950 -1.380 -17.599 1.00 94.44 177 GLY A C 1
ATOM 1365 O O . GLY A 1 177 ? 7.596 -0.569 -16.740 1.00 94.44 177 GLY A O 1
ATOM 1366 N N . SER A 1 178 ? 8.901 -1.122 -18.501 1.00 93.94 178 SER A N 1
ATOM 1367 C CA . SER A 1 178 ? 9.495 0.208 -18.671 1.00 93.94 178 SER A CA 1
ATOM 1368 C C . SER A 1 178 ? 8.466 1.210 -19.208 1.00 93.94 178 SER A C 1
ATOM 1370 O O . SER A 1 178 ? 7.528 0.831 -19.907 1.00 93.94 178 SER A O 1
ATOM 1372 N N . THR A 1 179 ? 8.597 2.491 -18.877 1.00 93.44 179 THR A N 1
ATOM 1373 C CA . THR A 1 179 ? 7.690 3.551 -19.341 1.00 93.44 179 THR A CA 1
ATOM 1374 C C . THR A 1 179 ? 8.301 4.322 -20.503 1.00 93.44 179 THR A C 1
ATOM 1376 O O . THR A 1 179 ? 9.457 4.733 -20.454 1.00 93.44 179 THR A O 1
ATOM 1379 N N . SER A 1 180 ? 7.533 4.532 -21.569 1.00 91.19 180 SER A N 1
ATOM 1380 C CA . SER A 1 180 ? 8.001 5.184 -22.796 1.00 91.19 180 SER A CA 1
ATOM 1381 C C . SER A 1 180 ? 7.040 6.278 -23.242 1.00 91.19 180 SER A C 1
ATOM 1383 O O . SER A 1 180 ? 5.845 6.213 -22.971 1.00 91.19 180 SER A O 1
ATOM 1385 N N . ASP A 1 181 ? 7.550 7.256 -23.986 1.00 90.88 181 ASP A N 1
ATOM 1386 C CA . ASP A 1 181 ? 6.724 8.250 -24.683 1.00 90.88 181 ASP A CA 1
ATOM 1387 C C . ASP A 1 181 ? 6.074 7.659 -25.949 1.00 90.88 181 ASP A C 1
ATOM 1389 O O . ASP A 1 181 ? 5.168 8.247 -26.544 1.00 90.88 181 ASP A O 1
ATOM 1393 N N . THR A 1 182 ? 6.522 6.471 -26.363 1.00 92.19 182 THR A N 1
ATOM 1394 C CA . THR A 1 182 ? 5.967 5.728 -27.496 1.00 92.19 182 THR A CA 1
ATOM 1395 C C . THR A 1 182 ? 4.954 4.694 -27.026 1.00 92.19 182 THR A C 1
ATOM 1397 O O . THR A 1 182 ? 5.134 4.038 -26.000 1.00 92.19 182 THR A O 1
ATOM 1400 N N . LYS A 1 183 ? 3.869 4.541 -27.791 1.00 94.69 183 LYS A N 1
ATOM 1401 C CA . LYS A 1 183 ? 2.873 3.507 -27.518 1.00 94.69 183 LYS A CA 1
ATOM 1402 C C . LYS A 1 183 ? 3.440 2.121 -27.824 1.00 94.69 183 LYS A C 1
ATOM 1404 O O . LYS A 1 183 ? 4.030 1.902 -28.881 1.00 94.69 183 LYS A O 1
ATOM 1409 N N . ARG A 1 184 ? 3.187 1.179 -26.919 1.00 94.19 184 ARG A N 1
ATOM 1410 C CA . ARG A 1 184 ? 3.375 -0.260 -27.101 1.00 94.19 184 ARG A CA 1
ATOM 1411 C C . ARG A 1 184 ? 2.566 -0.729 -28.311 1.00 94.19 184 ARG A C 1
ATOM 1413 O O . ARG A 1 184 ? 1.457 -0.253 -28.548 1.00 94.19 184 ARG A O 1
ATOM 1420 N N . PHE A 1 185 ? 3.124 -1.680 -29.058 1.00 93.31 185 PHE A N 1
ATOM 1421 C CA . PHE A 1 185 ? 2.436 -2.299 -30.187 1.00 93.31 185 PHE A CA 1
ATOM 1422 C C . PHE A 1 185 ? 1.083 -2.887 -29.771 1.00 93.31 185 PHE A C 1
ATOM 1424 O O . PHE A 1 185 ? 0.942 -3.470 -28.690 1.00 93.31 185 PHE A O 1
ATOM 1431 N N . GLU A 1 186 ? 0.097 -2.762 -30.660 1.00 90.81 186 GLU A N 1
ATOM 1432 C CA . GLU A 1 186 ? -1.231 -3.338 -30.460 1.00 90.81 186 GLU A CA 1
ATOM 1433 C C . GLU A 1 186 ? -1.153 -4.851 -30.214 1.00 90.81 186 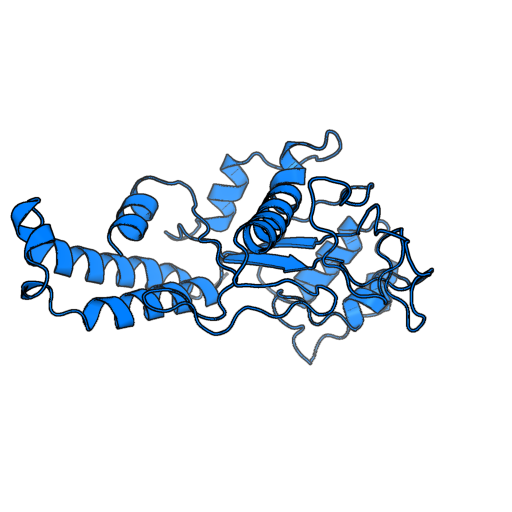GLU A C 1
ATOM 1435 O O . GLU A 1 186 ? -0.215 -5.530 -30.640 1.00 90.81 186 GLU A O 1
ATOM 1440 N N . ASN A 1 187 ? -2.143 -5.389 -29.497 1.00 88.88 187 ASN A N 1
ATOM 1441 C CA . ASN A 1 187 ? -2.237 -6.811 -29.138 1.00 88.88 187 ASN A CA 1
ATOM 1442 C C . ASN A 1 187 ? -1.042 -7.363 -28.342 1.00 88.88 187 ASN A C 1
ATOM 1444 O O . ASN A 1 187 ? -0.865 -8.577 -28.242 1.00 88.88 187 ASN A O 1
ATOM 1448 N N . THR A 1 188 ? -0.241 -6.483 -27.740 1.00 92.94 188 THR A N 1
ATOM 1449 C CA . THR A 1 188 ? 0.876 -6.870 -26.884 1.00 92.94 188 THR A CA 1
ATOM 1450 C C . THR A 1 188 ? 0.545 -6.587 -25.422 1.00 92.94 188 THR A C 1
ATOM 1452 O O . THR A 1 188 ? 0.217 -5.459 -25.044 1.00 92.94 188 THR A O 1
ATOM 1455 N N . SER A 1 189 ? 0.662 -7.619 -24.590 1.00 94.19 189 SER A N 1
ATOM 1456 C CA . SER A 1 189 ? 0.437 -7.556 -23.142 1.00 94.19 189 SER A CA 1
ATOM 1457 C C . SER A 1 189 ? 1.726 -7.241 -22.385 1.00 94.19 189 SER A C 1
ATOM 1459 O O . SER A 1 189 ? 2.817 -7.613 -22.819 1.00 94.19 189 SER A O 1
ATOM 1461 N N . VAL A 1 190 ? 1.603 -6.608 -21.220 1.00 96.62 190 VAL A N 1
ATOM 1462 C CA . VAL A 1 190 ? 2.727 -6.445 -20.291 1.00 96.62 190 VAL A CA 1
ATOM 1463 C C . VAL A 1 190 ? 2.992 -7.788 -19.616 1.00 96.62 190 VAL A C 1
ATOM 1465 O O . VAL A 1 190 ? 2.078 -8.415 -19.072 1.00 96.62 190 VAL A O 1
ATOM 1468 N N . TYR A 1 191 ? 4.239 -8.248 -19.668 1.00 96.44 191 TYR A N 1
ATOM 1469 C CA . TYR A 1 191 ? 4.651 -9.545 -19.133 1.00 96.44 191 TYR A CA 1
ATOM 1470 C C . TYR A 1 191 ? 5.115 -9.437 -17.677 1.00 96.44 191 TYR A C 1
ATOM 1472 O O . TYR A 1 191 ? 4.726 -10.234 -16.815 1.00 96.44 191 TYR A O 1
ATOM 1480 N N . SER A 1 192 ? 5.921 -8.421 -17.385 1.00 95.81 192 SER A N 1
ATOM 1481 C CA . SER A 1 192 ? 6.440 -8.135 -16.051 1.00 95.81 192 SER A CA 1
ATOM 1482 C C . SER A 1 192 ? 6.548 -6.637 -15.828 1.00 95.81 192 SER A C 1
ATOM 1484 O O . SER A 1 192 ? 6.617 -5.881 -16.786 1.00 95.81 192 SER A O 1
ATOM 1486 N N . VAL A 1 193 ? 6.583 -6.219 -14.567 1.00 95.75 193 VAL A N 1
ATOM 1487 C CA . VAL A 1 193 ? 6.819 -4.825 -14.190 1.00 95.75 193 VAL A CA 1
ATOM 1488 C C . VAL A 1 193 ? 7.753 -4.725 -12.990 1.00 95.75 193 VAL A C 1
ATOM 1490 O O . VAL A 1 193 ? 7.642 -5.539 -12.064 1.00 95.75 193 VAL A O 1
ATOM 1493 N N . PRO A 1 194 ? 8.652 -3.728 -12.949 1.00 94.06 194 PRO A N 1
ATOM 1494 C CA . PRO A 1 194 ? 9.261 -3.331 -11.691 1.00 94.06 194 PRO A CA 1
ATOM 1495 C C . PRO A 1 194 ? 8.158 -2.789 -10.774 1.00 94.06 194 PRO A C 1
ATOM 1497 O O . PRO A 1 194 ? 7.254 -2.076 -11.214 1.00 94.06 194 PRO A O 1
ATOM 1500 N N . ALA A 1 195 ? 8.205 -3.142 -9.497 1.00 93.75 195 ALA A N 1
ATOM 1501 C CA . ALA A 1 195 ? 7.249 -2.681 -8.501 1.00 93.75 195 ALA A CA 1
ATOM 1502 C C . ALA A 1 195 ? 7.998 -2.265 -7.241 1.00 93.75 195 ALA A C 1
ATOM 1504 O O . ALA A 1 195 ? 9.020 -2.853 -6.890 1.00 93.75 195 ALA A O 1
ATOM 1505 N N . ILE A 1 196 ? 7.469 -1.261 -6.555 1.00 93.38 196 ILE A N 1
ATOM 1506 C CA . ILE A 1 196 ? 7.977 -0.821 -5.261 1.00 93.38 196 ILE A CA 1
ATOM 1507 C C . ILE A 1 196 ? 6.805 -0.691 -4.301 1.00 93.38 196 ILE A C 1
ATOM 1509 O O . ILE A 1 196 ? 5.767 -0.134 -4.647 1.00 93.38 196 ILE A O 1
ATOM 1513 N N . ALA A 1 197 ? 6.945 -1.231 -3.101 1.00 94.31 197 ALA A N 1
ATOM 1514 C CA . ALA A 1 197 ? 5.916 -1.158 -2.077 1.00 94.31 197 ALA A CA 1
ATOM 1515 C C . ALA A 1 197 ? 6.568 -1.059 -0.702 1.00 94.31 197 ALA A C 1
ATOM 1517 O O . ALA A 1 197 ? 7.712 -1.479 -0.524 1.00 94.31 197 ALA A O 1
ATOM 1518 N N . GLY A 1 198 ? 5.848 -0.504 0.267 1.00 92.62 198 GLY A N 1
ATOM 1519 C CA . GLY A 1 198 ? 6.365 -0.346 1.621 1.00 92.62 198 GLY A CA 1
ATOM 1520 C C . GLY A 1 198 ? 5.269 -0.293 2.671 1.00 92.62 198 GLY A C 1
ATOM 1521 O O . GLY A 1 198 ? 4.114 0.001 2.362 1.00 92.62 198 GLY A O 1
ATOM 1522 N N . LEU A 1 199 ? 5.668 -0.574 3.909 1.00 93.00 199 LEU A N 1
ATOM 1523 C CA . LEU A 1 199 ? 4.876 -0.358 5.114 1.00 93.00 199 LEU A CA 1
ATOM 1524 C C . LEU A 1 199 ? 5.501 0.781 5.912 1.00 93.00 199 LEU A C 1
ATOM 1526 O O . LEU A 1 199 ? 6.715 0.807 6.099 1.00 93.00 199 LEU A O 1
ATOM 1530 N N . HIS A 1 200 ? 4.666 1.701 6.382 1.00 90.31 200 HIS A N 1
ATOM 1531 C CA . HIS A 1 200 ? 5.104 2.940 7.019 1.00 90.31 200 HIS A CA 1
ATOM 1532 C C . HIS A 1 200 ? 4.342 3.158 8.315 1.00 90.31 200 HIS A C 1
ATOM 1534 O O . HIS A 1 200 ? 3.112 3.164 8.325 1.00 90.31 200 HIS A O 1
ATOM 1540 N N . SER A 1 201 ? 5.071 3.388 9.398 1.00 91.44 201 SER A N 1
ATOM 1541 C CA . SER A 1 201 ? 4.511 3.806 10.680 1.00 91.44 201 SER A CA 1
ATOM 1542 C C . SER A 1 201 ? 4.798 5.298 10.856 1.00 91.44 201 SER A C 1
ATOM 1544 O O . SER A 1 201 ? 5.899 5.677 11.249 1.00 91.44 201 SER A O 1
ATOM 1546 N N . SER A 1 202 ? 3.844 6.153 10.474 1.00 87.38 202 SER A N 1
ATOM 1547 C CA . SER A 1 202 ? 4.016 7.615 10.425 1.00 87.38 202 SER A CA 1
ATOM 1548 C C . SER A 1 202 ? 2.747 8.365 10.831 1.00 87.38 202 SER A C 1
ATOM 1550 O O . SER A 1 202 ? 1.677 7.767 10.933 1.00 87.38 202 SER A O 1
ATOM 1552 N N . SER A 1 203 ? 2.841 9.688 10.984 1.00 88.56 203 SER A N 1
ATOM 1553 C CA . SER A 1 203 ? 1.714 10.573 11.328 1.00 88.56 203 SER A CA 1
ATOM 1554 C C . SER A 1 203 ? 0.501 10.439 10.398 1.00 88.56 203 SER A C 1
ATOM 1556 O O . SER A 1 203 ? -0.632 10.633 10.831 1.00 88.56 203 SER A O 1
ATOM 1558 N N . SER A 1 204 ? 0.698 10.003 9.146 1.00 88.00 204 SER A N 1
ATOM 1559 C CA . SER A 1 204 ? -0.400 9.694 8.214 1.00 88.00 204 SER A CA 1
ATOM 1560 C C . SER A 1 204 ? -1.383 8.642 8.753 1.00 88.00 204 SER A C 1
ATOM 1562 O O . SER A 1 204 ? -2.583 8.705 8.472 1.00 88.00 204 SER A O 1
ATOM 1564 N N . VAL A 1 205 ? -0.893 7.697 9.562 1.00 92.06 205 VAL A N 1
ATOM 1565 C CA . VAL A 1 205 ? -1.710 6.698 10.257 1.00 92.06 205 VAL A CA 1
ATOM 1566 C C . VAL A 1 205 ? -2.516 7.354 11.377 1.00 92.06 205 VAL A C 1
ATOM 1568 O O . VAL A 1 205 ? -3.710 7.085 11.490 1.00 92.06 205 VAL A O 1
ATOM 1571 N N . GLY A 1 206 ? -1.912 8.277 12.131 1.00 93.00 206 GLY A N 1
ATOM 1572 C CA . GLY A 1 206 ? -2.612 9.113 13.111 1.00 93.00 206 GLY A CA 1
ATOM 1573 C C . GLY A 1 206 ? -3.769 9.886 12.475 1.00 93.00 206 GLY A C 1
ATOM 1574 O O . GLY A 1 206 ? -4.904 9.792 12.938 1.00 93.00 206 GLY A O 1
ATOM 1575 N N . THR A 1 207 ? -3.537 10.537 11.331 1.00 91.81 207 THR A N 1
ATOM 1576 C CA . THR A 1 207 ? -4.586 11.261 10.588 1.00 91.81 207 THR A CA 1
ATOM 1577 C C . THR A 1 207 ? -5.709 10.334 10.113 1.00 91.81 207 THR A C 1
ATOM 1579 O O . THR A 1 207 ? -6.888 10.699 10.120 1.00 91.81 207 THR A O 1
ATOM 1582 N N . MET A 1 208 ? -5.375 9.104 9.714 1.00 91.88 208 MET A N 1
ATOM 1583 C CA . MET A 1 208 ? -6.369 8.089 9.365 1.00 91.88 208 MET A CA 1
ATOM 1584 C C . MET A 1 208 ? -7.224 7.685 10.581 1.00 91.88 208 MET A C 1
ATOM 1586 O O . MET A 1 208 ? -8.450 7.608 10.447 1.00 91.88 208 MET A O 1
ATOM 1590 N N . LEU A 1 209 ? -6.605 7.425 11.738 1.00 93.56 209 LEU A N 1
ATOM 1591 C CA . LEU A 1 209 ? -7.299 7.055 12.980 1.00 93.56 209 LEU A CA 1
ATOM 1592 C C . LEU A 1 209 ? -8.197 8.194 13.475 1.00 93.56 209 LEU A C 1
ATOM 1594 O O . LEU A 1 209 ? -9.356 7.971 13.816 1.00 93.56 209 LEU A O 1
ATOM 1598 N N . GLU A 1 210 ? -7.712 9.430 13.404 1.00 93.44 210 GLU A N 1
ATOM 1599 C CA . GLU A 1 210 ? -8.485 10.632 13.710 1.00 93.44 210 GLU A CA 1
ATOM 1600 C C . GLU A 1 210 ? -9.706 10.778 12.793 1.00 93.44 210 GLU A C 1
ATOM 1602 O O . GLU A 1 210 ? -10.822 11.044 13.246 1.00 93.44 210 GLU A O 1
ATOM 1607 N N . SER A 1 211 ? -9.526 10.526 11.494 1.00 92.44 211 SER A N 1
ATOM 1608 C CA . SER A 1 211 ? -10.627 10.523 10.532 1.00 92.44 211 SER A CA 1
ATOM 1609 C C . SER A 1 211 ? -11.674 9.455 10.866 1.00 92.44 211 SER A C 1
ATOM 1611 O O . SER A 1 211 ? -12.874 9.729 10.777 1.00 92.44 211 SER A O 1
ATOM 1613 N N . LEU A 1 212 ? -11.252 8.256 11.290 1.00 92.69 212 LEU A N 1
ATOM 1614 C CA . LEU A 1 212 ? -12.174 7.206 11.736 1.00 92.69 212 LEU A CA 1
ATOM 1615 C C . LEU A 1 212 ? -12.951 7.641 12.968 1.00 92.69 212 LEU A C 1
ATOM 1617 O O . LEU A 1 212 ? -14.169 7.450 13.007 1.00 92.69 212 LEU A O 1
ATOM 1621 N N . HIS A 1 213 ? -12.253 8.213 13.948 1.00 94.12 213 HIS A N 1
ATOM 1622 C CA . HIS A 1 213 ? -12.849 8.703 15.180 1.00 94.12 213 HIS A CA 1
ATOM 1623 C C . HIS A 1 213 ? -13.923 9.741 14.859 1.00 94.12 213 HIS A C 1
ATOM 1625 O O . HIS A 1 213 ? -15.081 9.567 15.225 1.00 94.12 213 HIS A O 1
ATOM 1631 N N . PHE A 1 214 ? -13.585 10.759 14.063 1.00 92.19 214 PHE A N 1
ATOM 1632 C CA . PHE A 1 214 ? -14.522 11.807 13.662 1.00 92.19 214 PHE A CA 1
ATOM 1633 C C . PHE A 1 214 ? -15.765 11.255 12.950 1.00 92.19 214 PHE A C 1
ATOM 1635 O O . PHE A 1 214 ? -16.889 11.673 13.232 1.00 92.19 214 PHE A O 1
ATOM 1642 N N . GLN A 1 215 ? -15.595 10.311 12.018 1.00 91.31 215 GLN A N 1
ATOM 1643 C CA . GLN A 1 215 ? -16.729 9.716 11.301 1.00 91.31 215 GLN A CA 1
ATOM 1644 C C . GLN A 1 215 ? -17.579 8.813 12.199 1.00 91.31 215 GLN A C 1
ATOM 1646 O O . GLN A 1 215 ? -18.798 8.768 12.025 1.00 91.31 215 GLN A O 1
ATOM 1651 N N . SER A 1 216 ? -16.949 8.113 13.142 1.00 91.62 216 SER A N 1
ATOM 1652 C CA . SER A 1 216 ? -17.636 7.232 14.086 1.00 91.62 216 SER A CA 1
ATOM 1653 C C . SER A 1 216 ? -18.390 8.061 15.122 1.00 91.62 216 SER A C 1
ATOM 1655 O O . SER A 1 216 ? -19.594 7.913 15.235 1.00 91.62 216 SER A O 1
ATOM 1657 N N . ASN A 1 217 ? -17.773 9.058 15.752 1.00 92.12 217 ASN A N 1
ATOM 1658 C CA . ASN A 1 217 ? -18.408 9.896 16.775 1.00 92.12 217 ASN A CA 1
ATOM 1659 C C . ASN A 1 217 ? -19.697 10.615 16.301 1.00 92.12 217 ASN A C 1
ATOM 1661 O O . ASN A 1 217 ? -20.594 10.913 17.079 1.00 92.12 217 ASN A O 1
ATOM 1665 N N . ARG A 1 218 ? -19.853 10.855 14.991 1.00 90.88 218 ARG A N 1
ATOM 1666 C CA . ARG A 1 218 ? -21.078 11.447 14.407 1.00 90.88 218 ARG A CA 1
ATOM 1667 C C . ARG A 1 218 ? -22.259 10.472 14.302 1.00 90.88 218 ARG A C 1
ATOM 1669 O O . ARG A 1 218 ? -23.363 10.865 13.901 1.00 90.88 218 ARG A O 1
ATOM 1676 N N . LEU A 1 219 ? -22.040 9.193 14.588 1.00 89.62 219 LEU A N 1
ATOM 1677 C CA . LEU A 1 219 ? -23.071 8.169 14.570 1.00 89.62 219 LEU A CA 1
ATOM 1678 C C . LEU A 1 219 ? -23.926 8.267 15.827 1.00 89.62 219 LEU A C 1
ATOM 1680 O O . LEU A 1 219 ? -23.432 8.263 16.945 1.00 89.62 219 LEU A O 1
ATOM 1684 N N . HIS A 1 220 ? -25.241 8.296 15.634 1.00 87.38 220 HIS A N 1
ATOM 1685 C CA . HIS A 1 220 ? -26.177 8.193 16.745 1.00 87.38 220 HIS A CA 1
ATOM 1686 C C . HIS A 1 220 ? -26.354 6.709 17.067 1.00 87.38 220 HIS A C 1
ATOM 1688 O O . HIS A 1 220 ? -27.195 6.061 16.442 1.00 87.38 220 HIS A O 1
ATOM 1694 N N . PHE A 1 221 ? -25.552 6.177 17.993 1.00 85.69 221 PHE A N 1
ATOM 1695 C CA . PHE A 1 221 ? -25.518 4.750 18.345 1.00 85.69 221 PHE A CA 1
ATOM 1696 C C . PHE A 1 221 ? -26.920 4.155 18.559 1.00 85.69 221 PHE A C 1
ATOM 1698 O O . PHE A 1 221 ? -27.270 3.141 17.957 1.00 85.69 221 PHE A O 1
ATOM 1705 N N . LYS A 1 222 ? -27.787 4.886 19.270 1.00 87.06 222 LYS A N 1
ATOM 1706 C CA . LYS A 1 222 ? -29.187 4.513 19.551 1.00 87.06 222 LYS A CA 1
ATOM 1707 C C . LYS A 1 222 ? -30.046 4.233 18.315 1.00 87.06 222 LYS A C 1
ATOM 1709 O O . LYS A 1 222 ? -31.061 3.560 18.435 1.00 87.06 222 LYS A O 1
ATOM 1714 N N . LYS A 1 223 ? -29.670 4.733 17.131 1.00 89.88 223 LYS A N 1
ATOM 1715 C CA . LYS A 1 223 ? -30.382 4.462 15.868 1.00 89.88 223 LYS A CA 1
ATOM 1716 C C . LYS A 1 223 ? -30.048 3.091 15.270 1.00 89.88 223 LYS A C 1
ATOM 1718 O O . LYS A 1 223 ? -30.707 2.672 14.323 1.00 89.88 223 LYS A O 1
ATOM 1723 N N . PHE A 1 224 ? -29.038 2.394 15.786 1.00 89.19 224 PHE A N 1
ATOM 1724 C CA . PHE A 1 224 ? -28.578 1.106 15.272 1.00 89.19 224 PHE A CA 1
ATOM 1725 C C . PHE A 1 224 ? -28.948 -0.039 16.223 1.00 89.19 224 PHE A C 1
ATOM 1727 O O . PHE A 1 224 ? -28.082 -0.717 16.769 1.00 89.19 224 PHE A O 1
ATOM 1734 N N . HIS A 1 225 ? -30.251 -0.283 16.392 1.00 89.81 225 HIS A N 1
ATOM 1735 C CA . HIS A 1 225 ? -30.788 -1.274 17.339 1.00 89.81 225 HIS A CA 1
ATOM 1736 C C . HIS A 1 225 ? -30.221 -2.692 17.182 1.00 89.81 225 HIS A C 1
ATOM 1738 O O . HIS A 1 225 ? -30.130 -3.410 18.170 1.00 89.81 225 HIS A O 1
ATOM 1744 N N . HIS A 1 226 ? -29.799 -3.075 15.971 1.00 91.81 226 HIS A N 1
ATOM 1745 C CA . HIS A 1 226 ? -29.176 -4.376 15.712 1.00 91.81 226 HIS A CA 1
ATOM 1746 C C . HIS A 1 226 ? -27.914 -4.613 16.554 1.00 91.81 226 HIS A C 1
ATOM 1748 O O . HIS A 1 226 ? -27.659 -5.747 16.951 1.00 91.81 226 HIS A O 1
ATOM 1754 N N . PHE A 1 227 ? -27.144 -3.561 16.851 1.00 89.62 227 PHE A N 1
ATOM 1755 C CA . PHE A 1 227 ? -25.975 -3.677 17.720 1.00 89.62 227 PHE A CA 1
ATOM 1756 C C . PHE A 1 227 ? -26.376 -3.919 19.177 1.00 89.62 227 PHE A C 1
ATOM 1758 O O . PHE A 1 227 ? -25.871 -4.852 19.789 1.00 89.62 227 PHE A O 1
ATOM 1765 N N . GLY A 1 228 ? -27.353 -3.166 19.691 1.00 87.12 228 GLY A N 1
ATOM 1766 C CA . GLY A 1 228 ? -27.882 -3.387 21.040 1.00 87.12 228 GLY A CA 1
ATOM 1767 C C . GLY A 1 228 ? -28.508 -4.776 21.206 1.00 87.12 228 GLY A C 1
ATOM 1768 O O . GLY A 1 228 ? -28.260 -5.454 22.194 1.00 87.12 228 GLY A O 1
ATOM 1769 N N . SER A 1 229 ? -29.248 -5.267 20.203 1.00 90.19 229 SER A N 1
ATOM 1770 C CA . SER A 1 229 ? -29.788 -6.638 20.228 1.00 90.19 229 SER A CA 1
ATOM 1771 C C . SER A 1 229 ? -28.714 -7.725 20.145 1.00 90.19 229 SER A C 1
ATOM 1773 O O . SER A 1 229 ? -28.978 -8.864 20.515 1.00 90.19 229 SER A O 1
ATOM 1775 N N . ALA A 1 230 ? -27.525 -7.386 19.641 1.00 92.81 230 ALA A N 1
ATOM 1776 C CA . ALA A 1 230 ? -26.366 -8.272 19.614 1.00 92.81 230 ALA A CA 1
ATOM 1777 C C . ALA A 1 230 ? -25.528 -8.196 20.905 1.00 92.81 230 ALA A C 1
ATOM 1779 O O . ALA A 1 230 ? -24.512 -8.879 20.991 1.00 92.81 230 ALA A O 1
ATOM 1780 N N . GLY A 1 231 ? -25.956 -7.401 21.894 1.00 91.00 231 GLY A N 1
ATOM 1781 C CA . GLY A 1 231 ? -25.308 -7.276 23.199 1.00 91.00 231 GLY A CA 1
ATOM 1782 C C . GLY A 1 231 ? -24.274 -6.158 23.308 1.00 91.00 231 GLY A C 1
ATOM 1783 O O . GLY A 1 231 ? -23.583 -6.119 24.310 1.00 91.00 231 GLY A O 1
ATOM 1784 N N . LEU A 1 232 ? -24.160 -5.274 22.309 1.00 91.81 232 LEU A N 1
ATOM 1785 C CA . LEU A 1 232 ? -23.231 -4.144 22.363 1.00 91.81 232 LEU A CA 1
ATOM 1786 C C . LEU A 1 232 ? -23.852 -2.967 23.125 1.00 91.81 232 LEU A C 1
ATOM 1788 O O . LEU A 1 232 ? -24.912 -2.462 22.729 1.00 91.81 232 LEU A O 1
ATOM 1792 N N . GLU A 1 233 ? -23.172 -2.507 24.167 1.00 92.00 233 GLU A N 1
ATOM 1793 C CA . GLU A 1 233 ? -23.629 -1.430 25.045 1.00 92.00 233 GLU A CA 1
ATOM 1794 C C . GLU A 1 233 ? -23.119 -0.037 24.590 1.00 92.00 233 GLU A C 1
ATOM 1796 O O . GLU A 1 233 ? -22.230 0.103 23.744 1.00 92.00 233 GLU A O 1
ATOM 1801 N N . GLU A 1 234 ? -23.765 1.041 25.058 1.00 90.88 234 GLU A N 1
ATOM 1802 C CA . GLU A 1 234 ? -23.442 2.423 24.635 1.00 90.88 234 GLU A CA 1
ATOM 1803 C C . GLU A 1 234 ? -22.128 2.934 25.253 1.00 90.88 234 GLU A C 1
ATOM 1805 O O . GLU A 1 234 ? -21.401 3.722 24.640 1.00 90.88 234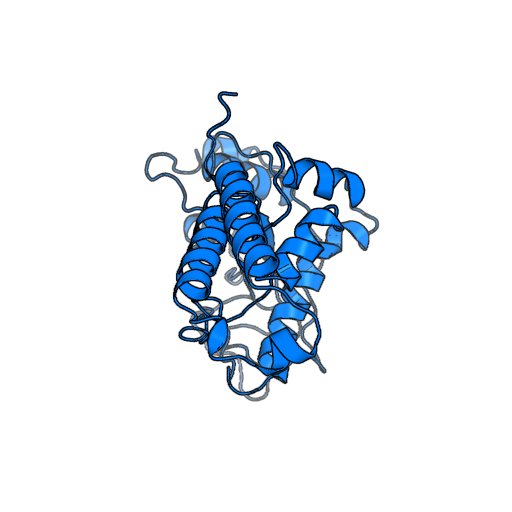 GLU A O 1
ATOM 1810 N N . ASP A 1 235 ? -21.813 2.477 26.457 1.00 93.25 235 ASP A N 1
ATOM 1811 C CA . ASP A 1 235 ? -20.538 2.698 27.131 1.00 93.25 235 ASP A CA 1
ATOM 1812 C C . ASP A 1 235 ? -19.393 1.974 26.414 1.00 93.25 235 ASP A C 1
ATOM 1814 O O . ASP A 1 235 ? -18.394 2.628 26.129 1.00 93.25 235 ASP A O 1
ATOM 1818 N N . GLU A 1 236 ? -19.565 0.718 25.981 1.00 93.12 236 GLU A N 1
ATOM 1819 C CA . GLU A 1 236 ? -18.573 0.002 25.151 1.00 93.12 236 GLU A CA 1
ATOM 1820 C C . GLU A 1 236 ? -18.272 0.753 23.841 1.00 93.12 236 GLU A C 1
ATOM 1822 O O . GLU A 1 236 ? -17.132 0.831 23.371 1.00 93.12 236 GLU A O 1
ATOM 1827 N N . TYR A 1 237 ? -19.299 1.351 23.230 1.00 93.25 237 TYR A N 1
ATOM 1828 C CA . TYR A 1 237 ? -19.124 2.204 22.055 1.00 93.25 237 TYR A CA 1
ATOM 1829 C C . TYR A 1 237 ? -18.297 3.459 22.355 1.00 93.25 237 TYR A C 1
ATOM 1831 O O . TYR A 1 237 ? -17.446 3.844 21.546 1.00 93.25 237 TYR A O 1
ATOM 1839 N N . THR A 1 238 ? -18.544 4.087 23.504 1.00 94.06 238 THR A N 1
ATOM 1840 C CA . THR A 1 238 ? -17.835 5.293 23.947 1.00 94.06 238 THR A CA 1
ATOM 1841 C C . THR A 1 238 ? -16.384 4.973 24.308 1.00 94.06 238 THR A C 1
ATOM 1843 O O . THR A 1 238 ? -15.475 5.652 23.838 1.00 94.06 238 THR A O 1
ATOM 1846 N N . GLU A 1 239 ? -16.144 3.878 25.025 1.00 94.94 239 GLU A N 1
ATOM 1847 C CA . GLU A 1 239 ? -14.804 3.392 25.355 1.00 94.94 239 GLU A CA 1
ATOM 1848 C C . GLU A 1 239 ? -13.986 3.103 24.089 1.00 94.94 239 GLU A C 1
ATOM 1850 O O . GLU A 1 239 ? -12.831 3.513 23.968 1.00 94.94 239 GLU A O 1
ATOM 1855 N N . CYS A 1 240 ? -14.596 2.467 23.087 1.00 94.62 240 CYS A N 1
ATOM 1856 C CA . CYS A 1 240 ? -13.923 2.173 21.826 1.00 94.62 240 CYS A CA 1
ATOM 1857 C C . CYS A 1 240 ? -13.545 3.450 21.037 1.00 94.62 240 CYS A C 1
ATOM 1859 O O . CYS A 1 240 ? -12.542 3.455 20.315 1.00 94.62 240 CYS A O 1
ATOM 1861 N N . LEU A 1 241 ? -14.302 4.550 21.174 1.00 94.88 241 LEU A N 1
ATOM 1862 C CA . LEU A 1 241 ? -13.912 5.861 20.633 1.00 94.88 241 LEU A CA 1
ATOM 1863 C C . LEU A 1 241 ? -12.690 6.432 21.365 1.00 94.88 241 LEU A C 1
ATOM 1865 O O . LEU A 1 241 ? -11.760 6.904 20.705 1.00 94.88 241 LEU A O 1
ATOM 1869 N N . ASP A 1 242 ? -12.662 6.342 22.693 1.00 95.12 242 ASP A N 1
ATOM 1870 C CA . ASP A 1 242 ? -11.557 6.844 23.514 1.00 95.12 242 ASP A CA 1
ATOM 1871 C C . ASP A 1 242 ? -10.259 6.065 23.258 1.00 95.12 242 ASP A C 1
ATOM 1873 O O . ASP A 1 242 ? -9.201 6.661 23.043 1.00 95.12 242 ASP A O 1
ATOM 1877 N N . GLN A 1 243 ? -10.333 4.735 23.175 1.00 95.06 243 GLN A N 1
ATOM 1878 C CA . GLN A 1 243 ? -9.189 3.882 22.833 1.00 95.06 243 GLN A CA 1
ATOM 1879 C C . GLN A 1 243 ? -8.625 4.204 21.439 1.00 95.06 243 GLN A C 1
ATOM 1881 O O . GLN A 1 243 ? -7.411 4.178 21.222 1.00 95.06 243 GLN A O 1
ATOM 1886 N N . LEU A 1 244 ? -9.485 4.565 20.481 1.00 94.00 244 LEU A N 1
ATOM 1887 C CA . LEU A 1 244 ? -9.047 4.979 19.149 1.00 94.00 244 LEU A CA 1
ATOM 1888 C C . LEU A 1 244 ? -8.253 6.296 19.188 1.00 94.00 244 LEU A C 1
ATOM 1890 O O . LEU A 1 244 ? -7.287 6.443 18.434 1.00 94.00 244 LEU A O 1
ATOM 1894 N N . LEU A 1 245 ? -8.639 7.239 20.054 1.00 94.00 245 LEU A N 1
ATOM 1895 C CA . LEU A 1 245 ? -7.873 8.465 20.287 1.00 94.00 245 LEU A CA 1
ATOM 1896 C C . LEU A 1 245 ? -6.543 8.172 20.979 1.00 94.00 245 LEU A C 1
ATOM 1898 O O . LEU A 1 245 ? -5.524 8.693 20.540 1.00 94.00 245 LEU A O 1
ATOM 1902 N N . GLN A 1 246 ? -6.516 7.289 21.978 1.00 93.94 246 GLN A N 1
ATOM 1903 C CA . GLN A 1 246 ? -5.265 6.874 22.623 1.00 93.94 246 GLN A CA 1
ATOM 1904 C C . GLN A 1 246 ? -4.284 6.273 21.607 1.00 93.94 246 GLN A C 1
ATOM 1906 O O . GLN A 1 246 ? -3.127 6.682 21.545 1.00 93.94 246 GLN A O 1
ATOM 1911 N N . LEU A 1 247 ? -4.759 5.375 20.735 1.00 94.38 247 LEU A N 1
ATOM 1912 C CA . LEU A 1 247 ? -3.931 4.805 19.670 1.00 94.38 247 LEU A CA 1
ATOM 1913 C C . LEU A 1 247 ? -3.447 5.870 18.675 1.00 94.38 247 LEU A C 1
ATOM 1915 O O . LEU A 1 247 ? -2.339 5.766 18.150 1.00 94.38 247 LEU A O 1
ATOM 1919 N N . ARG A 1 248 ? -4.270 6.887 18.390 1.00 94.00 248 ARG A N 1
ATOM 1920 C CA . ARG A 1 248 ? -3.909 8.012 17.517 1.00 94.00 248 ARG A CA 1
ATOM 1921 C C . ARG A 1 248 ? -2.738 8.814 18.088 1.00 94.00 248 ARG A C 1
ATOM 1923 O O . ARG A 1 248 ? -1.869 9.200 17.307 1.00 94.00 248 ARG A O 1
ATOM 1930 N N . GLU A 1 249 ? -2.697 9.057 19.400 1.00 93.69 249 GLU A N 1
ATOM 1931 C CA . GLU A 1 249 ? -1.611 9.827 20.033 1.00 93.69 249 GLU A CA 1
ATOM 1932 C C . GLU A 1 249 ? -0.236 9.192 19.809 1.00 93.69 249 GLU A C 1
ATOM 1934 O O . GLU A 1 249 ? 0.717 9.902 19.486 1.00 93.69 249 GLU A O 1
ATOM 1939 N N . CYS A 1 250 ? -0.150 7.857 19.802 1.00 93.12 250 CYS A N 1
ATOM 1940 C CA . CYS A 1 250 ? 1.094 7.126 19.534 1.00 93.12 250 CYS A CA 1
ATOM 1941 C C . CYS A 1 250 ? 1.751 7.459 18.172 1.00 93.12 250 CYS A C 1
ATOM 1943 O O . CYS A 1 250 ? 2.899 7.080 17.936 1.00 93.12 250 CYS A O 1
ATOM 1945 N N . TYR A 1 251 ? 1.034 8.114 17.246 1.00 91.25 251 TYR A N 1
ATOM 1946 C CA . TYR A 1 251 ? 1.526 8.518 15.918 1.00 91.25 251 TYR A CA 1
ATOM 1947 C C . TYR A 1 251 ? 1.858 10.004 15.777 1.00 91.25 251 TYR A C 1
ATOM 1949 O O . TYR A 1 251 ? 2.387 10.393 14.732 1.00 91.25 251 TYR A O 1
ATOM 1957 N N . TYR A 1 252 ? 1.526 10.821 16.775 1.00 85.00 252 TYR A N 1
ATOM 1958 C CA . TYR A 1 252 ? 1.800 12.259 16.785 1.00 85.00 252 TYR A CA 1
ATOM 1959 C C . TYR A 1 252 ? 2.838 12.662 17.832 1.00 85.00 252 TYR A C 1
ATOM 1961 O O . TYR A 1 252 ? 3.370 13.764 17.748 1.00 85.00 252 TYR A O 1
ATOM 1969 N N . GLU A 1 253 ? 3.160 11.778 18.776 1.00 65.25 253 GLU A N 1
ATOM 1970 C CA . GLU A 1 253 ? 4.282 11.976 19.686 1.00 65.25 253 GLU A CA 1
ATOM 1971 C C . GLU A 1 253 ? 5.605 11.941 18.899 1.00 65.25 253 GLU A C 1
ATOM 1973 O O . GLU A 1 253 ? 6.078 10.891 18.450 1.00 65.25 253 GLU A O 1
ATOM 1978 N N . GLU A 1 254 ? 6.188 13.125 18.694 1.00 58.28 254 GLU A N 1
ATOM 1979 C CA . GLU A 1 254 ? 7.592 13.282 18.329 1.00 58.28 254 GLU A CA 1
ATOM 1980 C C . GLU A 1 254 ? 8.413 12.810 19.529 1.00 58.28 254 GLU A C 1
ATOM 1982 O O . GLU A 1 254 ? 8.615 13.535 20.498 1.00 58.28 254 GLU A O 1
ATOM 1987 N N . PHE A 1 255 ? 8.831 11.547 19.511 1.00 50.81 255 PHE A N 1
ATOM 1988 C CA . PHE A 1 255 ? 9.844 11.096 20.451 1.00 50.81 255 PHE A CA 1
ATOM 1989 C C . PHE A 1 255 ? 11.149 11.776 20.052 1.00 50.81 255 PHE A C 1
ATOM 1991 O O . PHE A 1 255 ? 11.696 11.461 18.993 1.00 50.81 255 PHE A O 1
ATOM 1998 N N . ASP A 1 256 ? 11.606 12.714 20.882 1.00 34.81 256 ASP A N 1
ATOM 1999 C CA . ASP A 1 256 ? 12.975 13.220 20.847 1.00 34.81 256 ASP A CA 1
ATOM 2000 C C . ASP A 1 256 ? 13.924 12.010 20.800 1.00 34.81 256 ASP A C 1
ATOM 2002 O O . ASP A 1 256 ? 13.954 11.189 21.725 1.00 34.81 256 ASP A O 1
ATOM 2006 N N . VAL A 1 257 ? 14.637 11.862 19.680 1.00 34.19 257 VAL A N 1
ATOM 2007 C CA . VAL A 1 257 ? 15.755 10.919 19.523 1.00 34.19 257 VAL A CA 1
ATOM 2008 C C . VAL A 1 257 ? 17.041 11.634 19.895 1.00 34.19 257 VAL A C 1
ATOM 2010 O O . VAL A 1 257 ? 17.260 12.744 19.360 1.00 34.19 257 VAL A O 1
#

InterPro domains:
  IPR049942 DML1/Misato [PTHR13391] (3-254)

Organism: NCBI:txid170555

Radius of gyration: 20.69 Å; chains: 1; bounding box: 60×38×58 Å

Secondary structure (DSSP, 8-state):
-HHHHHHHHH-S-B----SBSS-SSS--SBPP-TTB---TT-HHHHHHHHHHHHHHHGGGGT-TT--PPPHHHHHHHHSGGG--B-EEEEESS--PPTT--HHHHHHH---SSPPPPTT----HHHHTT--SHHHHHHHHHHHH-TT--------SSPEE--TTS---B-TTB-TTS-B-SSPPPTT----EE--EEEEE-SHHHHHHHHHHHHHHHTS-GGG-HHHHHTT--HHHHHHHHHHHHHHHHTTT-----

pLDDT: mean 87.24, std 11.22, range [34.19, 97.25]

Sequence (257 aa):
MFCLQNVSEHCSLFAPLCLGSKGWRQPGPPRTFPHLLYDASLAYHSSAILAKALDTITLRYRCRESSASGLAELCDELSRHGRRAAAASLGLPFAMKPDGFLLDTLETWQGPFPKKQEEYTLKSNQAYTCTSIKDMLSLFLSCCSYATLSHVTVANSACRVTAPFPQIFSDYVSIDGSTSDTKRFENTSVYSVPAIAGLHSSSSVGTMLESLHFQSNRLHFKKFHHFGSAGLEEDEYTECLDQLLQLRECYYEEFDV

Foldseek 3Di:
DVVVLVCLVPPLADEDDDQAPADDPDRHPGHDAPWFQDDPVDPQQSVLQVVVQVCQACVLVVDPPRPDDDPNVVSCLLCPQSAHYWYKFKHVQLAAAVVHDPLVSLQPDPGPAQDQDPPDDPPVVVCVVDPDPQSNVVSSNCRRPVPDDDDDDDDPDFAFQDPPHDQRGHQQAELQRHGHPDGYDPPRGNGGGHMDMDIGNALVVLVNLVSVLVVLVPDPVVVCVVCVVVVDDPVNSVVSSVSSNVNSVSRVDPDDD